Protein AF-A0A926KMR1-F1 (afdb_monomer_lite)

Secondary structure (DSSP, 8-state):
-----------------GGGGTT----S---S-----PBPPSS--HHHHHHHHHHHHHHHHHHHS---S-HHHHHHHHHHHHHHHHHHHHHHS-TTTT--EEESS-SS-BHHHHHHHHTHHHHHHHHHHHHHHHTT--THHHHHHHHHHHHHHHHHHHHHHHTTSEEESS--HHHHHHHHHHHHHHHHHHHHHHHHHHHHHTT-

Structure (mmCIF, N/CA/C/O backbone):
data_AF-A0A926KMR1-F1
#
_entry.id   AF-A0A926KMR1-F1
#
loop_
_atom_site.group_PDB
_atom_site.id
_atom_site.type_symbol
_atom_site.label_atom_id
_atom_site.label_alt_id
_atom_site.label_comp_id
_atom_site.label_asym_id
_atom_site.label_entity_id
_atom_site.label_seq_id
_atom_site.pdbx_PDB_ins_code
_atom_site.Cartn_x
_atom_site.Cartn_y
_atom_site.Cartn_z
_atom_site.occupancy
_atom_site.B_iso_or_equiv
_atom_site.auth_seq_id
_atom_site.auth_comp_id
_atom_site.auth_asym_id
_atom_site.auth_atom_id
_atom_site.pdbx_PDB_model_num
ATOM 1 N N . MET A 1 1 ? 55.111 -22.935 27.888 1.00 34.00 1 MET A N 1
ATOM 2 C CA . MET A 1 1 ? 54.196 -22.095 28.685 1.00 34.00 1 MET A CA 1
ATOM 3 C C . MET A 1 1 ? 53.313 -21.344 27.699 1.00 34.00 1 MET A C 1
ATOM 5 O O . MET A 1 1 ? 53.856 -20.774 26.770 1.00 34.00 1 MET A O 1
ATOM 9 N N . ALA A 1 2 ? 52.000 -21.530 27.855 1.00 30.05 2 ALA A N 1
ATOM 10 C CA . ALA A 1 2 ? 50.832 -20.917 27.209 1.00 30.05 2 ALA A CA 1
ATOM 11 C C . ALA A 1 2 ? 50.964 -20.110 25.890 1.00 30.05 2 ALA A C 1
ATOM 13 O O . ALA A 1 2 ? 51.567 -19.046 25.846 1.00 30.05 2 ALA A O 1
ATOM 14 N N . TYR A 1 3 ? 50.278 -20.650 24.872 1.00 27.98 3 TYR A N 1
ATOM 15 C CA . TYR A 1 3 ? 49.464 -20.043 23.804 1.00 27.98 3 TYR A CA 1
ATOM 16 C C . TYR A 1 3 ? 49.257 -18.517 23.809 1.00 27.98 3 TYR A C 1
ATOM 18 O O . TYR A 1 3 ? 48.966 -17.960 24.857 1.00 27.98 3 TYR A O 1
ATOM 26 N N . VAL A 1 4 ? 49.209 -17.900 22.618 1.00 28.69 4 VAL A N 1
ATOM 27 C CA . VAL A 1 4 ? 47.951 -17.542 21.919 1.00 28.69 4 VAL A CA 1
ATOM 28 C C . VAL A 1 4 ? 48.240 -17.364 20.420 1.00 28.69 4 VAL A C 1
ATOM 30 O O . VAL A 1 4 ? 49.099 -16.586 20.017 1.00 28.69 4 VAL A O 1
ATOM 33 N N . VAL A 1 5 ? 47.491 -18.113 19.612 1.00 36.38 5 VAL A N 1
ATOM 34 C CA . VAL A 1 5 ? 47.276 -17.896 18.179 1.00 36.38 5 VAL A CA 1
ATOM 35 C C . VAL A 1 5 ? 46.329 -16.707 18.033 1.00 36.38 5 VAL A C 1
ATOM 37 O O . VAL A 1 5 ? 45.213 -16.761 18.545 1.00 36.38 5 VAL A O 1
ATOM 40 N N . VAL A 1 6 ? 46.741 -15.666 17.313 1.00 33.66 6 VAL A N 1
ATOM 41 C CA . VAL A 1 6 ? 45.814 -14.702 16.709 1.00 33.66 6 VAL A CA 1
ATOM 42 C C . VAL A 1 6 ? 46.106 -14.706 15.215 1.00 33.66 6 VAL A C 1
ATOM 44 O O . VAL A 1 6 ? 47.204 -14.370 14.782 1.00 33.66 6 VAL A O 1
ATOM 47 N N . HIS A 1 7 ? 45.136 -15.194 14.448 1.00 36.88 7 HIS A N 1
ATOM 48 C CA . HIS A 1 7 ? 45.103 -15.135 12.989 1.00 36.88 7 HIS A CA 1
ATOM 49 C C . HIS A 1 7 ? 45.334 -13.695 12.489 1.00 36.88 7 HIS A C 1
ATOM 51 O O . HIS A 1 7 ? 44.787 -12.770 13.092 1.00 36.88 7 HIS A O 1
ATOM 57 N N . PRO A 1 8 ? 46.032 -13.480 11.359 1.00 32.88 8 PRO A N 1
ATOM 58 C CA . PRO A 1 8 ? 46.006 -12.195 10.682 1.00 32.88 8 PRO A CA 1
ATOM 59 C C . PRO A 1 8 ? 44.683 -12.115 9.912 1.00 32.88 8 PRO A C 1
ATOM 61 O O . PRO A 1 8 ? 44.524 -12.696 8.843 1.00 32.88 8 PRO A O 1
ATOM 64 N N . PHE A 1 9 ? 43.687 -11.466 10.504 1.00 37.41 9 PHE A N 1
ATOM 65 C CA . PHE A 1 9 ? 42.457 -11.072 9.821 1.00 37.41 9 PHE A CA 1
ATOM 66 C C . PHE A 1 9 ? 42.309 -9.563 9.993 1.00 37.41 9 PHE A C 1
ATOM 68 O O . PHE A 1 9 ? 41.466 -9.122 10.761 1.00 37.41 9 PHE A O 1
ATOM 75 N N . MET A 1 10 ? 43.221 -8.790 9.391 1.00 34.25 10 MET A N 1
ATOM 76 C CA . MET A 1 10 ? 43.153 -7.328 9.237 1.00 34.25 10 MET A CA 1
ATOM 77 C C . MET A 1 10 ? 44.450 -6.829 8.578 1.00 34.25 10 MET A C 1
ATOM 79 O O . MET A 1 10 ? 45.329 -6.345 9.273 1.00 34.25 10 MET A O 1
ATOM 83 N N . ASP A 1 11 ? 44.580 -6.961 7.255 1.00 31.22 11 ASP A N 1
ATOM 84 C CA . ASP A 1 11 ? 45.633 -6.257 6.490 1.00 31.22 11 ASP A CA 1
ATOM 85 C C . ASP A 1 11 ? 45.137 -5.639 5.164 1.00 31.22 11 ASP A C 1
ATOM 87 O O . ASP A 1 11 ? 45.911 -4.991 4.471 1.00 31.22 11 ASP A O 1
ATOM 91 N N . ASP A 1 12 ? 43.835 -5.704 4.853 1.00 35.25 12 ASP A N 1
ATOM 92 C CA . ASP A 1 12 ? 43.257 -5.048 3.667 1.00 35.25 12 ASP A CA 1
ATOM 93 C C . ASP A 1 12 ? 42.335 -3.885 4.062 1.00 35.25 12 ASP A C 1
ATOM 95 O O . ASP A 1 12 ? 41.139 -3.865 3.775 1.00 35.25 12 ASP A O 1
ATOM 99 N N . PHE A 1 13 ? 42.897 -2.881 4.735 1.00 35.66 13 PHE A N 1
ATOM 100 C CA . PHE A 1 13 ? 42.358 -1.521 4.674 1.00 35.66 13 PHE A CA 1
ATOM 101 C C . PHE A 1 13 ? 43.260 -0.707 3.749 1.00 35.66 13 PHE A C 1
ATOM 103 O O . PHE A 1 13 ? 44.152 0.022 4.181 1.00 35.66 13 PHE A O 1
ATOM 110 N N . HIS A 1 14 ? 43.013 -0.823 2.444 1.00 32.81 14 HIS A N 1
ATOM 111 C CA . HIS A 1 14 ? 43.418 0.228 1.525 1.00 32.8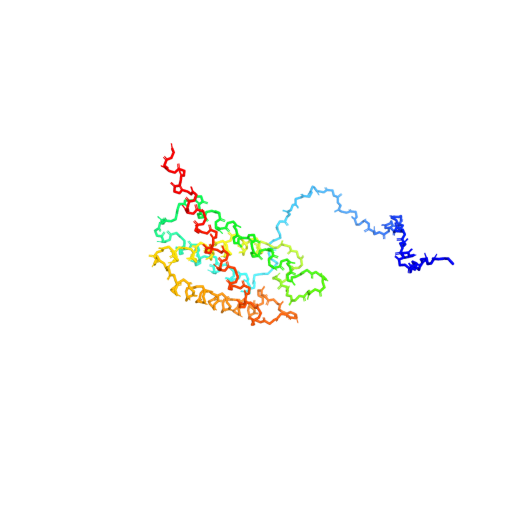1 14 HIS A CA 1
ATOM 112 C C . HIS A 1 14 ? 42.663 1.496 1.932 1.00 32.81 14 HIS A C 1
ATOM 114 O O . HIS A 1 14 ? 41.447 1.597 1.768 1.00 32.81 14 HIS A O 1
ATOM 120 N N . PHE A 1 15 ? 43.389 2.453 2.508 1.00 33.12 15 PHE A N 1
ATOM 121 C CA . PHE A 1 15 ? 42.924 3.826 2.627 1.00 33.12 15 PHE A CA 1
ATOM 122 C C . PHE A 1 15 ? 42.479 4.281 1.236 1.00 33.12 15 PHE A C 1
ATOM 124 O O . PHE A 1 15 ? 43.283 4.330 0.306 1.00 33.12 15 PHE A O 1
ATOM 131 N N . ILE A 1 16 ? 41.184 4.555 1.084 1.00 39.50 16 ILE A N 1
ATOM 132 C CA . ILE A 1 16 ? 40.635 5.147 -0.131 1.00 39.50 16 ILE A CA 1
ATOM 133 C C . ILE A 1 16 ? 41.272 6.531 -0.255 1.00 39.50 16 ILE A C 1
ATOM 135 O O . ILE A 1 16 ? 40.999 7.421 0.552 1.00 39.50 16 ILE A O 1
ATOM 139 N N . ASP A 1 17 ? 42.156 6.693 -1.238 1.00 33.94 17 ASP A N 1
ATOM 140 C CA . ASP A 1 17 ? 42.718 7.986 -1.604 1.00 33.94 17 ASP A CA 1
ATOM 141 C C . ASP A 1 17 ? 41.614 8.834 -2.252 1.00 33.94 17 ASP A C 1
ATOM 143 O O . ASP A 1 17 ? 41.263 8.679 -3.428 1.00 33.94 17 ASP A O 1
ATOM 147 N N . PHE A 1 18 ? 41.028 9.715 -1.441 1.00 37.66 18 PHE A N 1
ATOM 148 C CA . PHE A 1 18 ? 39.957 10.630 -1.831 1.00 37.66 18 PHE A CA 1
ATOM 149 C C . PHE A 1 18 ? 40.386 11.665 -2.890 1.00 37.66 18 PHE A C 1
ATOM 151 O O . PHE A 1 18 ? 39.520 12.355 -3.423 1.00 37.66 18 PHE A O 1
ATOM 158 N N . ASN A 1 19 ? 41.673 11.754 -3.252 1.00 35.41 19 ASN A N 1
ATOM 159 C CA . ASN A 1 19 ? 42.158 12.693 -4.271 1.00 35.41 19 ASN A CA 1
ATOM 160 C C . ASN A 1 19 ? 42.058 12.173 -5.717 1.00 35.41 19 ASN A C 1
ATOM 162 O O . ASN A 1 19 ? 42.392 12.897 -6.650 1.00 35.41 19 ASN A O 1
ATOM 166 N N . SER A 1 20 ? 41.574 10.948 -5.943 1.00 34.19 20 SER A N 1
ATOM 167 C CA . SER A 1 20 ? 41.459 10.371 -7.296 1.00 34.19 20 SER A CA 1
ATOM 168 C C . SER A 1 20 ? 40.146 10.695 -8.035 1.00 34.19 20 SER A C 1
ATOM 170 O O . SER A 1 20 ? 39.984 10.307 -9.190 1.00 34.19 20 SER A O 1
ATOM 172 N N . TYR A 1 21 ? 39.227 11.457 -7.424 1.00 36.91 21 TYR A N 1
ATOM 173 C CA . TYR A 1 21 ? 37.952 11.871 -8.041 1.00 36.91 21 TYR A CA 1
ATOM 174 C C .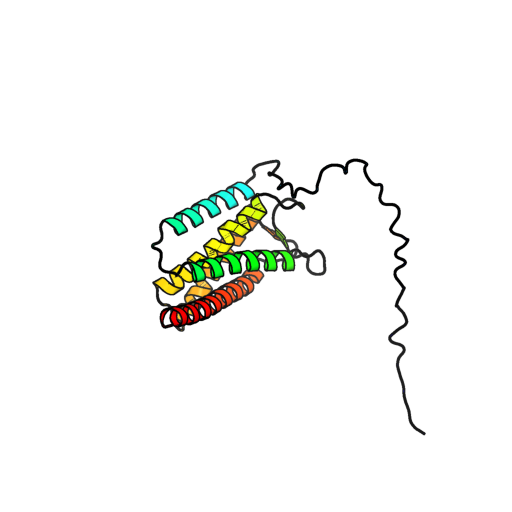 TYR A 1 21 ? 38.008 13.213 -8.798 1.00 36.91 21 TYR A C 1
ATOM 176 O O . TYR A 1 21 ? 36.982 13.698 -9.280 1.00 36.91 21 TYR A O 1
ATOM 184 N N . GLU A 1 22 ? 39.183 13.825 -8.959 1.00 40.28 22 GLU A N 1
ATOM 185 C CA . GLU A 1 22 ? 39.343 15.015 -9.802 1.00 40.28 22 GLU A CA 1
ATOM 186 C C . GLU A 1 22 ? 39.616 14.633 -11.263 1.00 40.28 22 GLU A C 1
ATOM 188 O O . GLU A 1 22 ? 40.747 14.659 -11.735 1.00 40.28 22 GLU A O 1
ATOM 193 N N . SER A 1 23 ? 38.567 14.252 -11.997 1.00 36.41 23 SER A N 1
ATOM 194 C CA . SER A 1 23 ? 38.456 14.474 -13.457 1.00 36.41 23 SER A CA 1
ATOM 195 C C . SER A 1 23 ? 37.138 13.938 -14.030 1.00 36.41 23 SER A C 1
ATOM 197 O O . SER A 1 23 ? 37.106 13.257 -15.051 1.00 36.41 23 SER A O 1
ATOM 199 N N . PHE A 1 24 ? 36.005 14.289 -13.416 1.00 36.84 24 PHE A N 1
ATOM 200 C CA . PHE A 1 24 ? 34.736 14.261 -14.148 1.00 36.84 24 PHE A CA 1
ATOM 201 C C . PHE A 1 24 ? 34.595 15.602 -14.884 1.00 36.84 24 PHE A C 1
ATOM 203 O O . PHE A 1 24 ? 34.655 16.646 -14.226 1.00 36.84 24 PHE A O 1
ATOM 210 N N . PRO A 1 25 ? 34.451 15.643 -16.222 1.00 32.97 25 PRO A N 1
ATOM 211 C CA . PRO A 1 25 ? 34.298 16.907 -16.922 1.00 32.97 25 PRO A CA 1
ATOM 212 C C . PRO A 1 25 ? 32.982 17.553 -16.481 1.00 32.97 25 PRO A C 1
ATOM 214 O O . PRO A 1 25 ? 31.889 17.080 -16.790 1.00 32.97 25 PRO A O 1
ATOM 217 N N . LEU A 1 26 ? 33.104 18.639 -15.718 1.00 37.62 26 LEU A N 1
ATOM 218 C CA . LEU A 1 26 ? 32.012 19.545 -15.394 1.00 37.62 26 LEU A CA 1
ATOM 219 C C . LEU A 1 26 ? 31.518 20.176 -16.700 1.00 37.62 26 LEU A C 1
ATOM 221 O O . LEU A 1 26 ? 32.099 21.148 -17.190 1.00 37.62 26 LEU A O 1
ATOM 225 N N . ASP A 1 27 ? 30.439 19.625 -17.255 1.00 40.06 27 ASP A N 1
ATOM 226 C CA . ASP A 1 27 ? 29.621 20.330 -18.236 1.00 40.06 27 ASP A CA 1
ATOM 227 C C . ASP A 1 27 ? 29.190 21.668 -17.615 1.00 40.06 27 ASP A C 1
ATOM 229 O O . ASP A 1 27 ? 28.517 21.728 -16.578 1.00 40.06 27 ASP A O 1
ATOM 233 N N . LYS A 1 28 ? 29.652 22.762 -18.228 1.00 39.88 28 LYS A N 1
ATOM 234 C CA . LYS A 1 28 ? 29.437 24.154 -17.816 1.00 39.88 28 LYS A CA 1
ATOM 235 C C . LYS A 1 28 ? 27.997 24.601 -18.099 1.00 39.88 28 LYS A C 1
ATOM 237 O O . LYS A 1 28 ? 27.764 25.621 -18.745 1.00 39.88 28 LYS A O 1
ATOM 242 N N . LYS A 1 29 ? 27.018 23.876 -17.562 1.00 43.16 29 LYS A N 1
ATOM 243 C CA . LYS A 1 29 ? 25.610 24.285 -17.471 1.00 43.16 29 LYS A CA 1
ATOM 244 C C . LYS A 1 29 ? 25.042 23.980 -16.084 1.00 43.16 29 LYS A C 1
ATOM 246 O O . LYS A 1 29 ? 24.040 23.293 -15.933 1.00 43.16 29 LYS A O 1
ATOM 251 N N . LYS A 1 30 ? 25.668 24.526 -15.040 1.00 45.62 30 LYS A N 1
ATOM 252 C CA . LYS A 1 30 ? 25.077 24.588 -13.694 1.00 45.62 30 LYS A CA 1
ATOM 253 C C . LYS A 1 30 ? 25.132 26.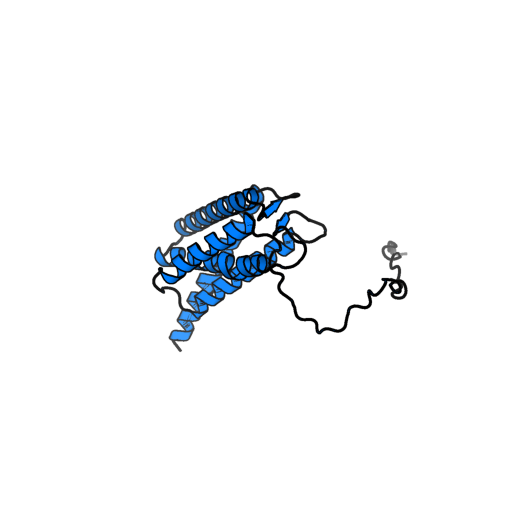014 -13.168 1.00 45.62 30 LYS A C 1
ATOM 255 O O . LYS A 1 30 ? 26.126 26.465 -12.617 1.00 45.62 30 LYS A O 1
ATOM 260 N N . GLY A 1 31 ? 24.024 26.709 -13.393 1.00 39.50 31 GLY A N 1
ATOM 261 C CA . GLY A 1 31 ? 23.740 28.057 -12.917 1.00 39.50 31 GLY A CA 1
ATOM 262 C C . GLY A 1 31 ? 22.235 28.307 -12.887 1.00 39.50 31 GLY A C 1
ATOM 263 O O . GLY A 1 31 ? 21.776 29.364 -13.293 1.00 39.50 31 GLY A O 1
ATOM 264 N N . ALA A 1 32 ? 21.455 27.311 -12.474 1.00 38.25 32 ALA A N 1
ATOM 265 C CA . ALA A 1 32 ? 20.062 27.482 -12.096 1.00 38.25 32 ALA A CA 1
ATOM 266 C C . ALA A 1 32 ? 19.836 26.594 -10.874 1.00 38.25 32 ALA A C 1
ATOM 268 O O . ALA A 1 32 ? 20.300 25.455 -10.841 1.00 38.25 32 ALA A O 1
ATOM 269 N N . ALA A 1 33 ? 19.221 27.169 -9.846 1.00 39.88 33 ALA A N 1
ATOM 270 C CA . ALA A 1 33 ? 18.933 26.528 -8.576 1.00 39.88 33 ALA A CA 1
ATOM 271 C C . ALA A 1 33 ? 18.389 25.105 -8.768 1.00 39.88 33 ALA A C 1
ATOM 273 O O . ALA A 1 33 ? 17.613 24.857 -9.689 1.0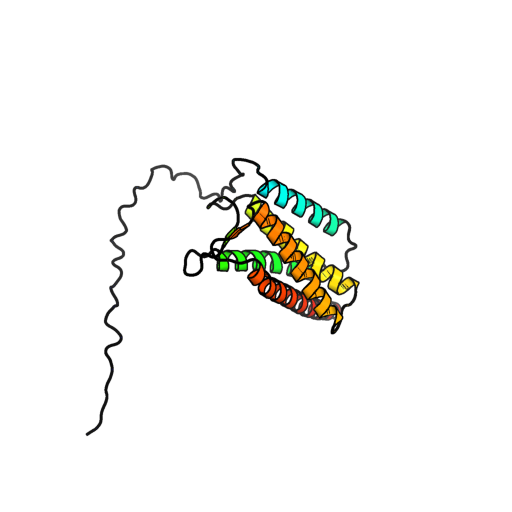0 39.88 33 ALA A O 1
ATOM 274 N N . ALA A 1 34 ? 18.797 24.191 -7.887 1.00 43.38 34 ALA A N 1
ATOM 275 C CA . ALA A 1 34 ? 18.280 22.833 -7.796 1.00 43.38 34 ALA A CA 1
ATOM 276 C C . ALA A 1 34 ? 16.783 22.853 -7.439 1.00 43.38 34 ALA A C 1
ATOM 278 O O . ALA A 1 34 ? 16.384 22.630 -6.301 1.00 43.38 34 ALA A O 1
ATOM 279 N N . ALA A 1 35 ? 15.946 23.166 -8.421 1.00 41.06 35 ALA A N 1
ATOM 280 C CA . ALA A 1 35 ? 14.559 22.770 -8.427 1.00 41.06 35 ALA A CA 1
ATOM 281 C C . ALA A 1 35 ? 14.551 21.266 -8.716 1.00 41.06 35 ALA A C 1
ATOM 283 O O . ALA A 1 35 ? 15.114 20.825 -9.718 1.00 41.06 35 ALA A O 1
ATOM 284 N N . MET A 1 36 ? 13.933 20.475 -7.839 1.00 45.97 36 MET A N 1
ATOM 285 C CA . MET A 1 36 ? 13.413 19.164 -8.225 1.00 45.97 36 MET A CA 1
ATOM 286 C C . MET A 1 36 ? 12.379 19.429 -9.324 1.00 45.97 36 MET A C 1
ATOM 288 O O . MET A 1 36 ? 11.220 19.728 -9.046 1.00 45.97 36 MET A O 1
ATOM 292 N N . ILE A 1 37 ? 12.828 19.450 -10.575 1.00 54.78 37 ILE A N 1
ATOM 293 C CA . ILE A 1 37 ? 11.945 19.532 -11.728 1.00 54.78 37 ILE A CA 1
ATOM 294 C C . ILE A 1 37 ? 11.372 18.130 -11.862 1.00 54.78 37 ILE A C 1
ATOM 296 O O . ILE A 1 37 ? 12.082 17.203 -12.237 1.00 54.78 37 ILE A O 1
ATOM 300 N N . LEU A 1 38 ? 10.112 17.970 -11.465 1.00 57.78 38 LEU A N 1
ATOM 301 C CA . LEU A 1 38 ? 9.345 16.776 -11.782 1.00 57.78 38 LEU A CA 1
ATOM 302 C C . LEU A 1 38 ? 9.271 16.692 -13.307 1.00 57.78 38 LEU A C 1
ATOM 304 O O . LEU A 1 38 ? 8.750 17.613 -13.945 1.00 57.78 38 LEU A O 1
ATOM 308 N N . PHE A 1 39 ? 9.851 15.647 -13.886 1.00 63.31 39 PHE A N 1
ATOM 309 C CA . PHE A 1 39 ? 9.782 15.451 -15.325 1.00 63.31 39 PHE A CA 1
ATOM 310 C C . PHE A 1 39 ? 8.367 14.991 -15.673 1.00 63.31 39 PHE A C 1
ATOM 312 O O . PHE A 1 39 ? 7.784 14.170 -14.971 1.00 63.31 39 PHE A O 1
ATOM 319 N N . LEU A 1 40 ? 7.785 15.609 -16.700 1.00 64.44 40 LEU A N 1
ATOM 320 C CA . LEU A 1 40 ? 6.609 15.058 -17.363 1.00 64.44 40 LEU A CA 1
ATOM 321 C C . LEU A 1 40 ? 7.092 13.943 -18.293 1.00 64.44 40 LEU A C 1
ATOM 323 O O . LEU A 1 40 ? 8.165 14.114 -18.891 1.00 64.44 40 LEU A O 1
ATOM 327 N N . PRO A 1 41 ? 6.306 12.874 -18.479 1.00 61.34 41 PRO A N 1
ATOM 328 C CA . PRO A 1 41 ? 6.697 11.825 -19.397 1.00 61.34 41 PRO A CA 1
ATOM 329 C C . PRO A 1 41 ? 6.771 12.404 -20.810 1.00 61.34 41 PRO A C 1
ATOM 331 O O . PRO A 1 41 ? 5.956 13.238 -21.224 1.00 61.34 41 PRO A O 1
ATOM 334 N N . ILE A 1 42 ? 7.786 11.976 -21.555 1.00 63.09 42 ILE A N 1
ATOM 335 C CA . ILE A 1 42 ? 8.039 12.449 -22.922 1.00 63.09 42 ILE A CA 1
ATOM 336 C C . ILE A 1 42 ? 6.958 11.907 -23.874 1.00 63.09 42 ILE A C 1
ATOM 338 O O . ILE A 1 42 ? 6.573 12.581 -24.834 1.00 63.09 42 ILE A O 1
ATOM 342 N N . HIS A 1 43 ? 6.422 10.721 -23.573 1.00 70.75 43 HIS A N 1
ATOM 343 C CA . HIS A 1 43 ? 5.320 10.081 -24.280 1.00 70.75 43 HIS A CA 1
ATOM 344 C C . HIS A 1 43 ? 4.325 9.503 -23.277 1.00 70.75 43 HIS A C 1
ATOM 346 O O . HIS A 1 43 ? 4.732 8.993 -22.249 1.00 70.75 43 HIS A O 1
ATOM 352 N N . PHE A 1 44 ? 3.030 9.599 -23.580 1.00 77.06 44 PHE A N 1
ATOM 353 C CA . PHE A 1 44 ? 1.991 8.926 -22.806 1.00 77.06 44 PHE A CA 1
ATOM 354 C C . PHE A 1 44 ? 1.760 7.543 -23.406 1.00 77.06 44 PHE A C 1
ATOM 356 O O . PHE A 1 44 ? 1.280 7.426 -24.539 1.00 77.06 44 PHE A O 1
ATOM 363 N N . ASP A 1 45 ? 2.120 6.518 -22.659 1.00 82.69 45 ASP A N 1
ATOM 364 C CA . ASP A 1 45 ? 2.051 5.118 -23.012 1.00 82.69 45 ASP A CA 1
ATOM 365 C C . ASP A 1 45 ? 1.025 4.353 -22.143 1.00 82.69 45 ASP A C 1
ATOM 367 O O . ASP A 1 45 ? 0.136 4.917 -21.488 1.00 82.69 45 ASP A O 1
ATOM 371 N N . ALA A 1 46 ? 1.036 3.025 -22.268 1.00 82.19 46 ALA A N 1
ATOM 372 C CA . ALA A 1 46 ? 0.074 2.158 -21.600 1.00 82.19 46 ALA A CA 1
ATOM 373 C C . ALA A 1 46 ? 0.235 2.159 -20.067 1.00 82.19 46 ALA A C 1
ATOM 375 O O . ALA A 1 46 ? -0.762 1.981 -19.355 1.00 82.19 46 ALA A O 1
ATOM 376 N N . ASN A 1 47 ? 1.454 2.375 -19.571 1.00 85.25 47 ASN A N 1
ATOM 377 C CA . ASN A 1 47 ? 1.795 2.435 -18.160 1.00 85.25 47 ASN A CA 1
ATOM 378 C C . ASN A 1 47 ? 1.124 3.671 -17.515 1.00 85.25 47 ASN A C 1
ATOM 380 O O . ASN A 1 47 ? 0.426 3.534 -16.498 1.00 85.25 47 ASN A O 1
ATOM 384 N N . GLU A 1 48 ? 1.187 4.845 -18.163 1.00 86.69 48 GLU A N 1
ATOM 385 C CA . GLU A 1 48 ? 0.690 6.091 -17.576 1.00 86.69 48 GLU A CA 1
ATOM 386 C C . GLU A 1 48 ? -0.834 6.107 -17.614 1.00 86.69 48 GLU A C 1
ATOM 388 O O . GLU A 1 48 ? -1.502 6.523 -16.656 1.00 86.69 48 GLU A O 1
ATOM 393 N N . GLY A 1 49 ? -1.406 5.581 -18.703 1.00 86.75 49 GLY A N 1
ATOM 394 C CA . GLY A 1 49 ? -2.838 5.340 -18.834 1.00 86.75 49 GLY A CA 1
ATOM 395 C C . GLY A 1 49 ? -3.378 4.438 -17.730 1.00 86.75 49 GLY A C 1
ATOM 396 O O . GLY A 1 49 ? -4.389 4.770 -17.102 1.00 86.75 49 GLY A O 1
ATOM 397 N N . PHE A 1 50 ? -2.689 3.335 -17.438 1.00 90.00 50 PHE A N 1
ATOM 398 C CA . PHE A 1 50 ? -3.089 2.414 -16.380 1.00 90.00 50 PHE A CA 1
ATOM 399 C C . PHE A 1 50 ? -3.065 3.070 -14.997 1.00 90.00 50 PHE A C 1
ATOM 401 O O . PHE A 1 50 ? -4.077 3.036 -14.291 1.00 90.00 50 PHE A O 1
ATOM 408 N N . ILE A 1 51 ? -1.958 3.727 -14.629 1.00 89.94 51 ILE A N 1
ATOM 409 C CA . ILE A 1 51 ? -1.829 4.421 -13.337 1.00 89.94 51 ILE A CA 1
ATOM 410 C C . ILE A 1 51 ? -2.906 5.499 -13.200 1.00 89.94 51 ILE A C 1
ATOM 412 O O . ILE A 1 51 ? -3.527 5.617 -12.139 1.00 89.94 51 ILE A O 1
ATOM 416 N N . THR A 1 52 ? -3.183 6.249 -14.270 1.00 91.81 52 THR A N 1
ATOM 417 C CA . THR A 1 52 ? -4.234 7.275 -14.290 1.00 91.81 52 THR A CA 1
ATOM 418 C C . THR A 1 52 ? -5.607 6.670 -14.013 1.00 91.81 52 THR A C 1
ATOM 420 O O . THR A 1 52 ? -6.316 7.129 -13.115 1.00 91.81 52 THR A O 1
ATOM 423 N N . ILE A 1 53 ? -5.988 5.623 -14.751 1.00 93.69 53 ILE A N 1
ATOM 424 C CA . ILE A 1 53 ? -7.298 4.974 -14.610 1.00 93.69 53 ILE A CA 1
ATOM 425 C C . ILE A 1 53 ? -7.456 4.391 -13.205 1.00 93.69 53 ILE A C 1
ATOM 427 O O . ILE A 1 53 ? -8.467 4.644 -12.548 1.00 93.69 53 ILE A O 1
ATOM 431 N N . VAL A 1 54 ? -6.451 3.662 -12.711 1.00 94.19 54 VAL A N 1
ATOM 432 C CA . VAL A 1 54 ? -6.468 3.078 -11.362 1.00 94.19 54 VAL A CA 1
ATOM 433 C C . VAL A 1 54 ? -6.589 4.171 -10.300 1.00 94.19 54 VAL A C 1
ATOM 435 O O . VAL A 1 54 ? -7.410 4.052 -9.389 1.00 94.19 54 VAL A O 1
ATOM 438 N N . SER A 1 55 ? -5.845 5.270 -10.443 1.00 94.62 55 SER A N 1
ATOM 439 C CA . SER A 1 55 ? -5.914 6.413 -9.527 1.00 94.62 55 SER A CA 1
ATOM 440 C C . SER A 1 55 ? -7.310 7.035 -9.493 1.00 94.62 55 SER A C 1
ATOM 442 O O . SER A 1 55 ? -7.848 7.272 -8.411 1.00 94.62 55 SER A O 1
ATOM 444 N N . ILE A 1 56 ? -7.928 7.251 -10.659 1.00 96.12 56 ILE A N 1
ATOM 445 C CA . ILE A 1 56 ? -9.290 7.794 -10.763 1.00 96.12 56 ILE A CA 1
ATOM 446 C C . ILE A 1 56 ? -10.294 6.845 -10.106 1.00 96.12 56 ILE A C 1
ATOM 448 O O . ILE A 1 56 ? -11.103 7.286 -9.292 1.00 96.12 56 ILE A O 1
ATOM 452 N N . VAL A 1 57 ? -10.238 5.546 -10.410 1.00 96.12 57 VAL A N 1
ATOM 453 C CA . VAL A 1 57 ? -11.160 4.550 -9.842 1.00 96.12 57 VAL A CA 1
ATOM 454 C C . VAL A 1 57 ? -11.047 4.505 -8.319 1.00 96.12 57 VAL A C 1
ATOM 456 O O . VAL A 1 57 ? -12.063 4.572 -7.625 1.00 96.12 57 VAL A O 1
ATOM 459 N N . LEU A 1 58 ? -9.828 4.442 -7.781 1.00 96.00 58 LEU A N 1
ATOM 460 C CA . LEU A 1 58 ? -9.601 4.411 -6.337 1.00 96.00 58 LEU A CA 1
ATOM 461 C C . LEU A 1 58 ? -10.058 5.704 -5.655 1.00 96.00 58 LEU A C 1
ATOM 463 O O . LEU A 1 58 ? -10.641 5.650 -4.571 1.00 96.00 58 LEU A O 1
ATOM 467 N N . LEU A 1 59 ? -9.850 6.858 -6.292 1.00 95.56 59 LEU A N 1
ATOM 468 C CA . LEU A 1 59 ? -10.298 8.145 -5.768 1.00 95.56 59 LEU A CA 1
ATOM 469 C C . LEU A 1 59 ? -11.828 8.255 -5.765 1.00 95.56 59 LEU A C 1
ATOM 471 O O . LEU A 1 59 ? -12.412 8.689 -4.772 1.00 95.56 59 LEU A O 1
ATOM 475 N N . LEU A 1 60 ? -12.491 7.818 -6.839 1.00 95.94 60 LEU A N 1
ATOM 476 C CA . LEU A 1 60 ? -13.952 7.775 -6.912 1.00 95.94 60 LEU A CA 1
ATOM 477 C C . LEU A 1 60 ? -14.532 6.852 -5.838 1.00 95.94 60 LEU A C 1
ATOM 479 O O . LEU A 1 60 ? -15.479 7.239 -5.154 1.00 95.94 60 LEU A O 1
ATOM 483 N N . LEU A 1 61 ? -13.936 5.673 -5.631 1.00 94.81 61 LEU A N 1
ATOM 484 C CA . LEU A 1 61 ? -14.322 4.773 -4.543 1.00 94.81 61 LEU A CA 1
ATOM 485 C C . LEU A 1 61 ? -14.136 5.437 -3.175 1.00 94.81 61 LEU A C 1
ATOM 487 O O . LEU A 1 61 ? -15.038 5.383 -2.343 1.00 94.81 61 LEU A O 1
ATOM 491 N N . PHE A 1 62 ? -13.006 6.105 -2.946 1.00 94.19 62 PHE A N 1
ATOM 492 C CA . PHE A 1 62 ? -12.738 6.812 -1.695 1.00 94.19 62 PHE A CA 1
ATOM 493 C C . PHE A 1 62 ? -13.767 7.912 -1.397 1.00 94.19 62 PHE A C 1
ATOM 495 O O . PHE A 1 62 ? -14.229 8.025 -0.264 1.00 94.19 62 PHE A O 1
ATOM 502 N N . ILE A 1 63 ? -14.153 8.697 -2.407 1.00 93.88 63 ILE A N 1
ATOM 503 C CA . ILE A 1 63 ? -15.137 9.780 -2.263 1.00 93.88 63 ILE A CA 1
ATOM 504 C C . ILE A 1 63 ? -16.559 9.224 -2.090 1.00 93.88 63 ILE A C 1
ATOM 506 O O . ILE A 1 63 ? -17.341 9.774 -1.315 1.00 93.88 63 ILE A O 1
ATOM 510 N N . ALA A 1 64 ? -16.900 8.140 -2.791 1.00 94.25 64 ALA A N 1
ATOM 511 C CA . ALA A 1 64 ? -18.232 7.540 -2.753 1.00 94.25 64 ALA A CA 1
ATOM 512 C C . ALA A 1 64 ? -18.514 6.761 -1.457 1.00 94.25 64 ALA A C 1
ATOM 514 O O . ALA A 1 64 ? -19.672 6.624 -1.051 1.00 94.25 64 ALA A O 1
ATOM 515 N N . LEU A 1 65 ? -17.483 6.221 -0.802 1.00 91.38 65 LEU A N 1
ATOM 516 C CA . LEU A 1 65 ? -17.654 5.443 0.420 1.00 91.38 65 LEU A CA 1
ATOM 517 C C . LEU A 1 65 ? -17.966 6.348 1.627 1.00 91.38 65 LEU A C 1
ATOM 519 O O . LEU A 1 65 ? -17.283 7.345 1.864 1.00 91.38 65 LEU A O 1
ATOM 523 N N . PRO A 1 66 ? -18.963 5.997 2.463 1.00 88.56 66 PRO A N 1
ATOM 524 C CA . PRO A 1 66 ? -19.285 6.790 3.644 1.00 88.56 66 PRO A CA 1
ATOM 525 C C . PRO A 1 66 ? -18.109 6.791 4.622 1.00 88.56 66 PRO A C 1
ATOM 527 O O . PRO A 1 66 ? -17.539 5.739 4.901 1.00 88.56 66 PRO A O 1
ATOM 530 N N . LYS A 1 67 ? -17.771 7.952 5.191 1.00 89.50 67 LYS A N 1
ATOM 531 C CA . LYS A 1 67 ? -16.641 8.104 6.121 1.00 89.50 67 LYS A CA 1
ATOM 532 C C . LYS A 1 67 ? -16.891 7.330 7.424 1.00 89.50 67 LYS A C 1
ATOM 534 O O . LYS A 1 67 ? -17.641 7.786 8.281 1.00 89.50 67 LYS A O 1
ATOM 539 N N . ARG A 1 68 ? -16.261 6.159 7.576 1.00 91.56 68 ARG A N 1
ATOM 540 C CA . ARG A 1 68 ? -16.348 5.316 8.793 1.00 91.56 68 ARG A CA 1
ATOM 541 C C . ARG A 1 68 ? -15.133 5.450 9.703 1.00 91.56 68 ARG A C 1
ATOM 543 O O . ARG A 1 68 ? -15.261 5.415 10.923 1.00 91.56 68 ARG A O 1
ATOM 550 N N . ILE A 1 69 ? -13.961 5.607 9.099 1.00 93.12 69 ILE A N 1
ATOM 551 C CA . ILE A 1 69 ? -12.683 5.653 9.804 1.00 93.12 69 ILE A CA 1
ATOM 552 C C . ILE A 1 69 ? -12.391 7.106 10.215 1.00 93.12 69 ILE A C 1
ATOM 554 O O . ILE A 1 69 ? -12.519 8.003 9.377 1.00 93.12 69 ILE A O 1
ATOM 558 N N . PRO A 1 70 ? -11.992 7.369 11.476 1.00 93.75 70 PRO A N 1
ATOM 559 C CA . PRO A 1 70 ? -11.559 8.695 11.909 1.00 93.75 70 PRO A CA 1
ATOM 560 C C . PRO A 1 70 ? -10.420 9.229 11.035 1.00 93.75 70 PRO A C 1
ATOM 562 O O . PRO A 1 70 ? -9.472 8.501 10.748 1.00 93.75 70 PRO A O 1
ATOM 565 N N . MET A 1 71 ? -10.480 10.513 10.670 1.00 92.19 71 MET A N 1
ATOM 566 C CA . MET A 1 71 ? -9.514 11.131 9.750 1.00 92.19 71 MET A CA 1
ATOM 567 C C . MET A 1 71 ? -8.037 10.901 10.138 1.00 92.19 71 MET A C 1
ATOM 569 O O . MET A 1 71 ? -7.272 10.526 9.253 1.00 92.19 71 MET A O 1
ATOM 573 N N . PRO A 1 72 ? -7.613 11.021 11.417 1.00 93.88 72 PRO A N 1
ATOM 574 C CA . PRO A 1 72 ? -6.215 10.772 11.782 1.00 93.88 72 PRO A CA 1
ATOM 575 C C . PRO A 1 72 ? -5.769 9.328 11.517 1.00 93.88 72 PRO A C 1
ATOM 577 O O . PRO A 1 72 ? -4.656 9.097 11.059 1.00 93.88 72 PRO A O 1
ATOM 580 N N . VAL A 1 73 ? -6.653 8.353 11.761 1.00 95.31 73 VAL A N 1
ATOM 581 C CA . VAL A 1 73 ? -6.375 6.930 11.512 1.00 95.31 73 VAL A CA 1
ATOM 582 C C . VAL A 1 73 ? -6.314 6.661 10.010 1.00 95.31 73 VAL A C 1
ATOM 584 O O . VAL A 1 73 ? -5.405 5.977 9.552 1.00 95.31 73 VAL A O 1
ATOM 587 N N . ALA A 1 74 ? -7.241 7.232 9.237 1.00 95.38 74 ALA A N 1
ATOM 588 C CA . ALA A 1 74 ? -7.242 7.114 7.782 1.00 95.38 74 ALA A CA 1
ATOM 589 C C . ALA A 1 74 ? -5.944 7.664 7.171 1.00 95.38 74 ALA A C 1
ATOM 591 O O . ALA A 1 74 ? -5.295 6.967 6.397 1.00 95.38 74 ALA A O 1
ATOM 592 N N . LEU A 1 75 ? -5.530 8.870 7.576 1.00 95.44 75 LEU A N 1
ATOM 593 C CA . LEU A 1 75 ? -4.283 9.488 7.122 1.00 95.44 75 LEU A CA 1
ATOM 594 C C . LEU A 1 75 ? -3.052 8.662 7.503 1.00 95.44 75 LEU A C 1
ATOM 596 O O . LEU A 1 75 ? -2.170 8.480 6.670 1.00 95.44 75 LEU A O 1
ATOM 600 N N . LEU A 1 76 ? -3.005 8.127 8.726 1.00 97.00 76 LEU A N 1
ATOM 601 C CA . LEU A 1 76 ? -1.905 7.270 9.167 1.00 97.00 76 LEU A CA 1
ATOM 602 C C . LEU A 1 76 ? -1.771 6.025 8.283 1.00 97.00 76 LEU A C 1
ATOM 604 O O . LEU A 1 76 ? -0.671 5.712 7.841 1.00 97.00 76 LEU A O 1
ATOM 608 N N . ILE A 1 77 ? -2.884 5.344 7.991 1.00 97.19 77 ILE A N 1
ATOM 609 C CA . ILE A 1 77 ? -2.893 4.178 7.097 1.00 97.19 77 ILE A CA 1
ATOM 610 C C . ILE A 1 77 ? -2.450 4.571 5.684 1.00 97.19 77 ILE A C 1
ATOM 612 O O . ILE A 1 77 ? -1.619 3.890 5.088 1.00 97.19 77 ILE A O 1
ATOM 616 N N . MET A 1 78 ? -2.964 5.679 5.152 1.00 96.69 78 MET A N 1
ATOM 617 C CA . MET A 1 78 ? -2.615 6.167 3.816 1.00 96.69 78 MET A CA 1
ATOM 618 C C . MET A 1 78 ? -1.116 6.473 3.688 1.00 96.69 78 MET A C 1
ATOM 620 O O . MET A 1 78 ? -0.465 5.988 2.764 1.00 96.69 78 MET A O 1
ATOM 624 N N . ILE A 1 79 ? -0.549 7.215 4.643 1.00 97.06 79 ILE A N 1
ATOM 625 C CA . ILE A 1 79 ? 0.884 7.546 4.674 1.00 97.06 79 ILE A CA 1
ATOM 626 C C . ILE A 1 79 ? 1.725 6.279 4.849 1.00 97.06 79 ILE A C 1
ATOM 628 O O . ILE A 1 79 ? 2.725 6.108 4.155 1.00 97.06 79 ILE A O 1
ATOM 632 N N . PHE A 1 80 ? 1.305 5.373 5.736 1.00 97.38 80 PHE A N 1
ATOM 633 C CA . PHE A 1 80 ? 1.998 4.109 5.960 1.00 97.38 80 PHE A CA 1
ATOM 634 C C . PHE A 1 80 ? 2.106 3.281 4.677 1.00 97.38 80 PHE A C 1
ATOM 636 O O . PHE A 1 80 ? 3.188 2.795 4.373 1.00 97.38 80 PHE A O 1
ATOM 643 N N . ASN A 1 81 ? 1.032 3.166 3.888 1.00 96.88 81 ASN A N 1
ATOM 644 C CA . ASN A 1 81 ? 1.078 2.409 2.631 1.00 96.88 81 ASN A CA 1
ATOM 645 C C . ASN A 1 81 ? 1.852 3.135 1.527 1.00 96.88 81 ASN A C 1
ATOM 647 O O . ASN A 1 81 ? 2.542 2.472 0.760 1.00 96.88 81 ASN A O 1
ATOM 651 N N . SER A 1 82 ? 1.807 4.474 1.478 1.00 94.88 82 SER A N 1
ATOM 652 C CA . SER A 1 82 ? 2.696 5.256 0.602 1.00 94.88 82 SER A CA 1
ATOM 653 C C . SER A 1 82 ? 4.163 4.912 0.866 1.00 94.88 82 SER A C 1
ATOM 655 O O . SER A 1 82 ? 4.924 4.616 -0.053 1.00 94.88 82 SER A O 1
ATOM 657 N N . TYR A 1 83 ? 4.545 4.916 2.147 1.00 94.62 83 TYR A N 1
ATOM 658 C CA . TYR A 1 83 ? 5.901 4.605 2.574 1.00 94.62 83 TYR A CA 1
ATOM 659 C C . TYR A 1 83 ? 6.258 3.142 2.321 1.00 94.62 83 TYR A C 1
ATOM 661 O O . TYR A 1 83 ? 7.332 2.870 1.801 1.00 94.62 83 TYR A O 1
ATOM 669 N N . LEU A 1 84 ? 5.368 2.206 2.658 1.00 93.62 84 LEU A N 1
ATOM 670 C CA . LEU A 1 84 ? 5.625 0.777 2.517 1.00 93.62 84 LEU A CA 1
ATOM 671 C C . LEU A 1 84 ? 5.816 0.372 1.050 1.00 93.62 84 LEU A C 1
ATOM 673 O O . LEU A 1 84 ? 6.730 -0.397 0.768 1.00 93.62 84 LEU A O 1
ATOM 677 N N . GLY A 1 85 ? 5.012 0.923 0.131 1.00 90.00 85 GLY A N 1
ATOM 678 C CA . GLY A 1 85 ? 5.183 0.715 -1.310 1.00 90.00 85 GLY A CA 1
ATOM 679 C C . GLY A 1 85 ? 6.556 1.187 -1.775 1.00 90.00 85 GLY A C 1
ATOM 680 O O . GLY A 1 85 ? 7.357 0.387 -2.242 1.00 90.00 85 GLY A O 1
ATOM 681 N N . ARG A 1 86 ? 6.892 2.455 -1.497 1.00 89.06 86 ARG A N 1
ATOM 682 C CA . ARG A 1 86 ? 8.213 3.017 -1.832 1.00 89.06 86 ARG A CA 1
ATOM 683 C C . ARG A 1 86 ? 9.363 2.233 -1.215 1.00 89.06 86 ARG A C 1
ATOM 685 O O . ARG A 1 86 ? 10.360 2.000 -1.88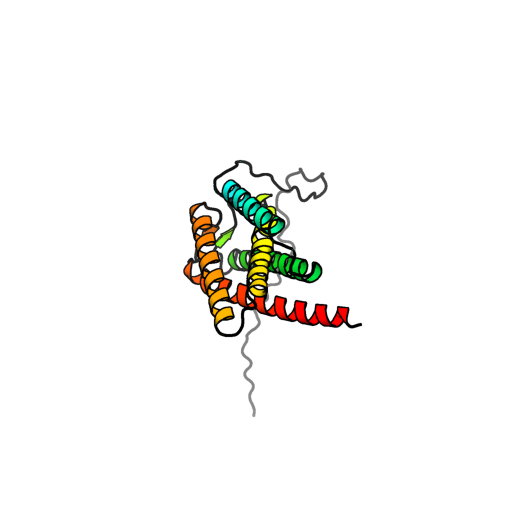3 1.00 89.06 86 ARG A O 1
ATOM 692 N N . ALA A 1 87 ? 9.273 1.877 0.063 1.00 89.56 87 ALA A N 1
ATOM 693 C CA . ALA A 1 87 ? 10.334 1.151 0.750 1.00 89.56 87 ALA A CA 1
ATOM 694 C C . ALA A 1 87 ? 10.550 -0.229 0.123 1.00 89.56 87 ALA A C 1
ATOM 696 O O . ALA A 1 87 ? 11.692 -0.615 -0.097 1.00 89.56 87 ALA A O 1
ATOM 697 N N . THR A 1 88 ? 9.466 -0.938 -0.196 1.00 87.44 88 THR A N 1
ATOM 698 C CA . THR A 1 88 ? 9.531 -2.249 -0.853 1.00 87.44 88 THR A CA 1
ATOM 699 C C . THR A 1 88 ? 10.163 -2.124 -2.234 1.00 87.44 88 THR A C 1
ATOM 701 O O . THR A 1 88 ? 11.145 -2.809 -2.502 1.00 87.44 88 THR A O 1
ATOM 704 N N . ASP A 1 89 ? 9.687 -1.188 -3.055 1.00 85.25 89 ASP A N 1
ATOM 705 C CA . ASP A 1 89 ? 10.201 -0.981 -4.410 1.00 85.25 89 ASP A CA 1
ATOM 706 C C . ASP A 1 89 ? 11.686 -0.579 -4.386 1.00 85.25 89 ASP A C 1
ATOM 708 O O . ASP A 1 89 ? 12.486 -1.155 -5.112 1.00 85.25 89 ASP A O 1
ATOM 712 N N . ASN A 1 90 ? 12.111 0.294 -3.464 1.00 83.56 90 ASN A N 1
ATOM 713 C CA . ASN A 1 90 ? 13.532 0.640 -3.302 1.00 83.56 90 ASN A CA 1
ATOM 714 C C . ASN A 1 90 ? 14.398 -0.534 -2.813 1.00 83.56 90 ASN A C 1
ATOM 716 O O . ASN A 1 90 ? 15.566 -0.620 -3.177 1.00 83.56 90 ASN A O 1
ATOM 720 N N . ILE A 1 91 ? 13.864 -1.426 -1.970 1.00 84.06 91 ILE A N 1
ATOM 721 C CA . ILE A 1 91 ? 14.593 -2.624 -1.524 1.00 84.06 91 ILE A CA 1
ATOM 722 C C . ILE A 1 91 ? 14.776 -3.598 -2.695 1.00 84.06 91 ILE A C 1
ATOM 724 O O . ILE A 1 91 ? 15.840 -4.204 -2.818 1.00 84.06 91 ILE A O 1
ATOM 728 N N . LEU A 1 92 ? 13.757 -3.743 -3.546 1.00 79.25 92 LEU A N 1
ATOM 729 C CA . LEU A 1 92 ? 13.762 -4.677 -4.675 1.00 79.25 92 LEU A CA 1
ATOM 730 C C . LEU A 1 92 ? 14.546 -4.156 -5.890 1.00 79.25 92 LEU A C 1
ATOM 732 O O . LEU A 1 92 ? 15.227 -4.951 -6.538 1.00 79.25 92 LEU A O 1
ATOM 736 N N . ALA A 1 93 ? 14.496 -2.846 -6.146 1.00 75.81 93 ALA A N 1
ATOM 737 C CA . ALA A 1 93 ? 15.179 -2.154 -7.244 1.00 75.81 93 ALA A CA 1
ATOM 738 C C . ALA A 1 93 ? 16.596 -1.660 -6.883 1.00 75.81 93 ALA A C 1
ATOM 740 O O . ALA A 1 93 ? 17.232 -0.939 -7.649 1.00 75.81 93 ALA A O 1
ATOM 741 N N . SER A 1 94 ? 17.103 -1.980 -5.685 1.00 67.75 94 SER A N 1
ATOM 742 C CA . SER A 1 94 ? 18.430 -1.525 -5.255 1.00 67.75 94 SER A CA 1
ATOM 743 C C . SER A 1 94 ? 19.537 -2.123 -6.152 1.00 67.75 94 SER A C 1
ATOM 745 O O . SER A 1 94 ? 19.604 -3.355 -6.251 1.00 67.75 94 SER A O 1
ATOM 747 N N . PRO A 1 95 ? 20.470 -1.305 -6.702 1.00 60.22 95 PRO A N 1
ATOM 748 C CA . PRO A 1 95 ? 21.493 -1.723 -7.679 1.00 60.22 95 PRO A CA 1
ATOM 749 C C . PRO A 1 95 ? 22.491 -2.806 -7.228 1.00 60.22 95 PRO A C 1
ATOM 751 O O . PRO A 1 95 ? 23.327 -3.242 -8.012 1.00 60.22 95 PRO A O 1
ATOM 754 N N . ALA A 1 96 ? 22.458 -3.228 -5.964 1.00 49.56 96 ALA A N 1
ATOM 755 C CA . ALA A 1 96 ? 23.157 -4.411 -5.470 1.00 49.56 96 ALA A CA 1
ATOM 756 C C . ALA A 1 96 ? 22.589 -4.824 -4.098 1.00 49.56 96 ALA A C 1
ATOM 758 O O . ALA A 1 96 ? 22.209 -3.948 -3.312 1.00 49.56 96 ALA A O 1
ATOM 759 N N . PRO A 1 97 ? 22.565 -6.126 -3.751 1.00 54.88 97 PRO A N 1
ATOM 760 C CA . PRO A 1 97 ? 22.927 -7.286 -4.572 1.00 54.88 97 PRO A CA 1
ATOM 761 C C . PRO A 1 97 ? 21.735 -7.910 -5.322 1.00 54.88 97 PRO A C 1
ATOM 763 O O . PRO A 1 97 ? 21.900 -8.968 -5.919 1.00 54.88 97 PRO A O 1
ATOM 766 N N . TYR A 1 98 ? 20.539 -7.321 -5.232 1.00 60.19 98 TYR A N 1
ATOM 767 C CA . TYR A 1 98 ? 19.314 -8.019 -5.609 1.00 60.19 98 TYR A CA 1
ATOM 768 C C . TYR A 1 98 ? 18.768 -7.622 -6.986 1.00 60.19 98 TYR A C 1
ATOM 770 O O . TYR A 1 98 ? 18.397 -8.556 -7.683 1.00 60.19 98 TYR A O 1
ATOM 778 N N . ASP A 1 99 ? 18.773 -6.341 -7.399 1.00 70.12 99 ASP A N 1
ATOM 779 C CA . ASP A 1 99 ? 18.304 -5.861 -8.727 1.00 70.12 99 ASP A CA 1
ATOM 780 C C . ASP A 1 99 ? 17.197 -6.745 -9.343 1.00 70.12 99 ASP A C 1
ATOM 782 O O . ASP A 1 99 ? 17.326 -7.343 -10.415 1.00 70.12 99 ASP A O 1
ATOM 786 N N . LEU A 1 100 ? 16.145 -6.986 -8.552 1.00 67.06 100 LEU A N 1
ATOM 787 C CA . LEU A 1 100 ? 15.167 -8.030 -8.870 1.00 67.06 100 LEU A CA 1
ATOM 788 C C . LEU A 1 100 ? 14.097 -7.494 -9.816 1.00 67.06 100 LEU A C 1
ATOM 790 O O . LEU A 1 100 ? 13.431 -8.280 -10.503 1.00 67.06 100 LEU A O 1
ATOM 794 N N . TYR A 1 101 ? 13.904 -6.176 -9.807 1.00 67.69 101 TYR A N 1
ATOM 795 C CA . TYR A 1 101 ? 12.721 -5.528 -10.328 1.00 67.69 101 TYR A CA 1
ATOM 796 C C . TYR A 1 101 ? 12.925 -4.014 -10.501 1.00 67.69 101 TYR A C 1
ATOM 798 O O . TYR A 1 101 ? 13.365 -3.358 -9.563 1.00 67.69 101 TYR A O 1
ATOM 806 N N . ASP A 1 102 ? 12.516 -3.469 -11.649 1.00 71.19 102 ASP A N 1
ATOM 807 C CA . ASP A 1 102 ? 12.462 -2.028 -11.915 1.00 71.19 102 ASP A CA 1
ATOM 808 C C . ASP A 1 102 ? 11.021 -1.514 -11.905 1.00 71.19 102 ASP A C 1
ATOM 810 O O . ASP A 1 102 ? 10.133 -2.087 -12.546 1.00 71.19 102 ASP A O 1
ATOM 814 N N . THR A 1 103 ? 10.811 -0.382 -11.226 1.00 64.00 103 THR A N 1
ATOM 815 C CA . THR A 1 103 ? 9.537 0.350 -11.244 1.00 64.00 103 THR A CA 1
ATOM 816 C C . THR A 1 103 ? 9.593 1.473 -12.270 1.00 64.00 103 THR A C 1
ATOM 818 O O . THR A 1 103 ? 10.459 2.334 -12.154 1.00 64.00 103 THR A O 1
ATOM 821 N N . MET A 1 104 ? 8.641 1.477 -13.212 1.00 65.19 104 MET A N 1
ATOM 822 C CA . MET A 1 104 ? 8.519 2.432 -14.328 1.00 65.19 104 MET A CA 1
ATOM 823 C C . MET A 1 104 ? 9.643 2.377 -15.380 1.00 65.19 104 MET A C 1
ATOM 825 O O . MET A 1 104 ? 10.672 1.721 -15.232 1.00 65.19 104 MET A O 1
ATOM 829 N N . ASP A 1 105 ? 9.403 3.064 -16.500 1.00 56.06 105 ASP A N 1
ATOM 830 C CA . ASP A 1 105 ? 10.221 3.010 -17.714 1.00 56.06 105 ASP A CA 1
ATOM 831 C C . ASP A 1 105 ? 11.494 3.880 -17.692 1.00 56.06 105 ASP A C 1
ATOM 833 O O . ASP A 1 105 ? 12.385 3.664 -18.519 1.00 56.06 105 ASP A O 1
ATOM 837 N N . THR A 1 106 ? 11.626 4.834 -16.761 1.00 55.69 106 THR A N 1
ATOM 838 C CA . THR A 1 106 ? 12.698 5.848 -16.792 1.00 55.69 106 THR A CA 1
ATOM 839 C C . THR A 1 106 ? 13.553 5.838 -15.522 1.00 55.69 106 THR A C 1
ATOM 841 O O . THR A 1 106 ? 13.037 5.815 -14.413 1.00 55.69 106 THR A O 1
ATOM 844 N N . HIS A 1 107 ? 14.880 5.973 -15.659 1.00 56.62 107 HIS A N 1
ATOM 845 C CA . HIS A 1 107 ? 15.812 6.100 -14.520 1.00 56.62 107 HIS A CA 1
ATOM 846 C C . HIS A 1 107 ? 15.668 7.414 -13.719 1.00 56.62 107 HIS A C 1
ATOM 848 O O . HIS A 1 107 ? 16.359 7.615 -12.719 1.00 56.62 107 HIS A O 1
ATOM 854 N N . SER A 1 108 ? 14.818 8.340 -14.167 1.00 60.09 108 SER A N 1
ATOM 855 C CA . SER A 1 108 ? 14.515 9.601 -13.489 1.00 60.09 108 SER A CA 1
ATOM 856 C C . SER A 1 108 ? 13.107 9.570 -12.914 1.00 60.09 108 SER A C 1
ATOM 858 O O . SER A 1 108 ? 12.185 9.183 -13.620 1.00 60.09 108 SER A O 1
ATOM 860 N N . TYR A 1 109 ? 12.950 10.067 -11.686 1.00 61.19 109 TYR A N 1
ATOM 861 C CA . TYR A 1 109 ? 11.657 10.177 -11.009 1.00 61.19 109 TYR A CA 1
ATOM 862 C C . TYR A 1 109 ? 10.664 11.009 -11.841 1.00 61.19 109 TYR A C 1
ATOM 864 O O . TYR A 1 109 ? 10.855 12.219 -12.013 1.00 61.19 109 TYR A O 1
ATOM 872 N N . ASP A 1 110 ? 9.621 10.360 -12.349 1.00 74.88 110 ASP A N 1
ATOM 873 C CA . ASP A 1 110 ? 8.576 10.956 -13.179 1.00 74.88 110 ASP A CA 1
ATOM 874 C C . ASP A 1 110 ? 7.355 11.351 -12.313 1.00 74.88 110 ASP A C 1
ATOM 876 O O . ASP A 1 110 ? 7.171 10.914 -11.171 1.00 74.88 110 ASP A O 1
ATOM 880 N N . LEU A 1 111 ? 6.479 12.205 -12.842 1.00 80.19 111 LEU A N 1
ATOM 881 C CA . LEU A 1 111 ? 5.162 12.498 -12.280 1.00 80.19 111 LEU A CA 1
ATOM 882 C C . LEU A 1 111 ? 4.362 11.223 -11.985 1.00 80.19 111 LEU A C 1
ATOM 884 O O . LEU A 1 111 ? 3.658 11.172 -10.973 1.00 80.19 111 LEU A O 1
ATOM 888 N N . PHE A 1 112 ? 4.457 10.202 -12.833 1.00 83.69 112 PHE A N 1
ATOM 889 C CA . PHE A 1 112 ? 3.692 8.967 -12.661 1.00 83.69 112 PHE A CA 1
ATOM 890 C C . PHE A 1 112 ? 4.190 8.103 -11.500 1.00 83.69 112 PHE A C 1
ATOM 892 O O . PHE A 1 112 ? 3.355 7.524 -10.800 1.00 83.69 112 PHE A O 1
ATOM 899 N N . ASP A 1 113 ? 5.487 8.150 -11.177 1.00 78.69 113 ASP A N 1
ATOM 900 C CA . ASP A 1 113 ? 6.018 7.600 -9.925 1.00 78.69 113 ASP A CA 1
ATOM 901 C C . ASP A 1 113 ? 5.377 8.297 -8.726 1.00 78.69 113 ASP A C 1
ATOM 903 O O . ASP A 1 113 ? 4.827 7.667 -7.816 1.00 78.69 113 ASP A O 1
ATOM 907 N N . LEU A 1 114 ? 5.390 9.635 -8.735 1.00 84.94 114 LEU A N 1
ATOM 908 C CA . LEU A 1 114 ? 4.799 10.420 -7.658 1.00 84.94 114 LEU A CA 1
ATOM 909 C C . LEU A 1 114 ? 3.311 10.091 -7.490 1.00 84.94 114 LEU A C 1
ATOM 911 O O . LEU A 1 114 ? 2.860 9.905 -6.355 1.00 84.94 114 LEU A O 1
ATOM 915 N N . LEU A 1 115 ? 2.560 10.009 -8.590 1.00 88.88 115 LEU A N 1
ATOM 916 C CA . LEU A 1 115 ? 1.137 9.673 -8.583 1.00 88.88 115 LEU A CA 1
ATOM 917 C C . LEU A 1 115 ? 0.893 8.272 -8.031 1.00 88.88 115 LEU A C 1
ATOM 919 O O . LEU A 1 115 ? 0.087 8.142 -7.108 1.00 88.88 115 LEU A O 1
ATOM 923 N N . LEU A 1 116 ? 1.615 7.261 -8.521 1.00 89.69 116 LEU A N 1
ATOM 924 C CA . LEU A 1 116 ? 1.497 5.872 -8.080 1.00 89.69 116 LEU A CA 1
ATOM 925 C C . LEU A 1 116 ? 1.631 5.763 -6.554 1.00 89.69 116 LEU A C 1
ATOM 927 O O . LEU A 1 116 ? 0.766 5.198 -5.877 1.00 89.69 116 LEU A O 1
ATOM 931 N N . TYR A 1 117 ? 2.664 6.384 -5.987 1.00 90.31 117 TYR A N 1
ATOM 932 C CA . TYR A 1 117 ? 2.902 6.339 -4.546 1.00 90.31 117 TYR A CA 1
ATOM 933 C C . TYR A 1 117 ? 2.006 7.264 -3.716 1.00 90.31 117 TYR A C 1
ATOM 935 O O . TYR A 1 117 ? 1.892 7.067 -2.504 1.00 90.31 117 TYR A O 1
ATOM 943 N N . SER A 1 118 ? 1.398 8.286 -4.319 1.00 92.38 118 SER A N 1
ATOM 944 C CA . SER A 1 118 ? 0.571 9.268 -3.598 1.00 92.38 118 SER A CA 1
ATOM 945 C C . SER A 1 118 ? -0.921 8.947 -3.645 1.00 92.38 118 SER A C 1
ATOM 947 O O . SER A 1 118 ? -1.669 9.427 -2.793 1.00 92.38 118 SER A O 1
ATOM 949 N N . LEU A 1 119 ? -1.364 8.139 -4.613 1.00 94.38 119 LEU A N 1
ATOM 950 C CA . LEU A 1 119 ? -2.773 7.819 -4.827 1.00 94.38 119 LEU A CA 1
ATOM 951 C C . LEU A 1 119 ? -3.038 6.304 -4.731 1.00 94.38 119 LEU A C 1
ATOM 953 O O . LEU A 1 119 ? -3.609 5.907 -3.711 1.00 94.38 119 LEU A O 1
ATOM 957 N N . PRO A 1 120 ? -2.628 5.438 -5.685 1.00 94.75 120 PRO A N 1
ATOM 958 C CA . PRO A 1 120 ? -2.902 4.006 -5.609 1.00 94.75 120 PRO A CA 1
ATOM 959 C C . PRO A 1 120 ? -2.498 3.330 -4.301 1.00 94.75 120 PRO A C 1
ATOM 961 O O . PRO A 1 120 ? -3.361 2.759 -3.633 1.00 94.75 120 PRO A O 1
ATOM 964 N N . TYR A 1 121 ? -1.228 3.435 -3.899 1.00 94.19 121 TYR A N 1
ATOM 965 C CA . TYR A 1 121 ? -0.723 2.776 -2.689 1.00 94.19 121 TYR A CA 1
ATOM 966 C C . TYR A 1 121 ? -1.480 3.221 -1.414 1.00 94.19 121 TYR A C 1
ATOM 968 O O . TYR A 1 121 ? -2.010 2.369 -0.691 1.00 94.19 121 TYR A O 1
ATOM 976 N N . PRO A 1 122 ? -1.632 4.533 -1.133 1.00 96.38 122 PRO A N 1
ATOM 977 C CA . PRO A 1 122 ? -2.421 5.015 0.002 1.00 96.38 122 PRO A CA 1
ATOM 978 C C . PRO A 1 122 ? -3.883 4.573 -0.009 1.00 96.38 122 PRO A C 1
ATOM 980 O O . PRO A 1 122 ? -4.412 4.140 1.020 1.00 96.38 122 PRO A O 1
ATOM 983 N N . LEU A 1 123 ? -4.553 4.701 -1.158 1.00 96.44 123 LEU A N 1
ATOM 984 C CA . LEU A 1 123 ? -5.983 4.427 -1.277 1.00 96.44 123 LEU A CA 1
ATOM 985 C C . LEU A 1 123 ? -6.277 2.928 -1.205 1.00 96.44 123 LEU A C 1
ATOM 987 O O . LEU A 1 123 ? -7.285 2.547 -0.612 1.00 96.44 123 LEU A O 1
ATOM 991 N N . GLN A 1 124 ? -5.386 2.073 -1.711 1.00 96.62 124 GLN A N 1
ATOM 992 C CA . GLN A 1 124 ? -5.480 0.626 -1.527 1.00 96.62 124 GLN A CA 1
ATOM 993 C C . GLN A 1 124 ? -5.447 0.262 -0.037 1.00 96.62 124 GLN A C 1
ATOM 995 O O . GLN A 1 124 ? -6.329 -0.456 0.441 1.00 96.62 124 GLN A O 1
ATOM 1000 N N . GLY A 1 125 ? -4.486 0.813 0.711 1.00 96.50 125 GLY A N 1
ATOM 1001 C CA . GLY A 1 125 ? -4.397 0.624 2.159 1.00 96.50 125 GLY A CA 1
ATOM 1002 C C . GLY A 1 125 ? -5.655 1.089 2.892 1.00 96.50 125 GLY A C 1
ATOM 1003 O O . GLY A 1 125 ? -6.183 0.373 3.745 1.00 96.50 125 GLY A O 1
ATOM 1004 N N . TYR A 1 126 ? -6.187 2.259 2.520 1.00 96.88 126 TYR A N 1
ATOM 1005 C CA . TYR A 1 126 ? -7.445 2.768 3.067 1.00 96.88 126 TYR A CA 1
ATOM 1006 C C . TYR A 1 126 ? -8.630 1.838 2.774 1.00 96.88 126 TYR A C 1
ATOM 1008 O O . TYR A 1 126 ? -9.397 1.518 3.682 1.00 96.88 126 TYR A O 1
ATOM 1016 N N . LEU A 1 127 ? -8.796 1.391 1.526 1.00 97.00 127 LEU A N 1
ATOM 1017 C CA . LEU A 1 127 ? -9.900 0.508 1.147 1.00 97.00 127 LEU A CA 1
ATOM 1018 C C . LEU A 1 127 ? -9.813 -0.832 1.876 1.00 97.00 127 LEU A C 1
ATOM 1020 O O . LEU A 1 127 ? -10.828 -1.313 2.382 1.00 97.00 127 LEU A O 1
ATOM 1024 N N . TYR A 1 128 ? -8.610 -1.390 2.011 1.00 97.44 128 TYR A N 1
ATOM 1025 C CA . TYR A 1 128 ? -8.380 -2.593 2.800 1.00 97.44 128 TYR A CA 1
ATOM 1026 C C . TYR A 1 128 ? -8.936 -2.443 4.224 1.00 97.44 128 TYR A C 1
ATOM 1028 O O . TYR A 1 128 ? -9.795 -3.225 4.643 1.00 97.44 128 TYR A O 1
ATOM 1036 N N . VAL A 1 129 ? -8.508 -1.409 4.961 1.00 96.81 129 VAL A N 1
ATOM 1037 C CA . VAL A 1 129 ? -8.973 -1.203 6.344 1.00 96.81 129 VAL A CA 1
ATOM 1038 C C . VAL A 1 129 ? -10.452 -0.814 6.411 1.00 96.81 129 VAL A C 1
ATOM 1040 O O . VAL A 1 129 ? -11.136 -1.139 7.380 1.00 96.81 129 VAL A O 1
ATOM 1043 N N . TYR A 1 130 ? -10.975 -0.160 5.372 1.00 96.88 130 TYR A N 1
ATOM 1044 C CA . TYR A 1 130 ? -12.383 0.198 5.270 1.00 96.88 130 TYR A CA 1
ATOM 1045 C C . TYR A 1 130 ? -13.280 -1.040 5.259 1.00 96.88 130 TYR A C 1
ATOM 1047 O O . TYR A 1 130 ? -14.241 -1.115 6.027 1.00 96.88 130 TYR A O 1
ATOM 1055 N N . PHE A 1 131 ? -12.977 -2.019 4.403 1.00 96.38 131 PHE A N 1
ATOM 1056 C CA . PHE A 1 131 ? -13.746 -3.261 4.346 1.00 96.38 131 PHE A CA 1
ATOM 1057 C C . PHE A 1 131 ? -13.495 -4.138 5.572 1.00 96.38 131 PHE A C 1
ATOM 1059 O O . PHE A 1 131 ? -14.443 -4.729 6.097 1.00 96.38 131 PHE A O 1
ATOM 1066 N N . TYR A 1 132 ? -12.267 -4.122 6.092 1.00 95.06 132 TYR A N 1
ATOM 1067 C CA . TYR A 1 132 ? -11.921 -4.771 7.350 1.00 95.06 132 TYR A CA 1
ATOM 1068 C C . TYR A 1 132 ? -12.823 -4.307 8.513 1.00 95.06 132 TYR A C 1
ATOM 1070 O O . TYR A 1 132 ? -13.430 -5.133 9.202 1.00 95.06 132 TYR A O 1
ATOM 1078 N N . ASP A 1 133 ? -12.987 -2.989 8.687 1.00 94.62 133 ASP A N 1
ATOM 1079 C CA . ASP A 1 133 ? -13.866 -2.395 9.705 1.00 94.62 133 ASP A CA 1
ATOM 1080 C C . ASP A 1 133 ? -15.356 -2.588 9.384 1.00 94.62 133 ASP A C 1
ATOM 1082 O O . ASP A 1 133 ? -16.141 -2.991 10.248 1.00 94.62 133 ASP A O 1
ATOM 1086 N N . LYS A 1 134 ? -15.758 -2.358 8.125 1.00 94.69 134 LYS A N 1
ATOM 1087 C CA . LYS A 1 134 ? -17.156 -2.453 7.676 1.00 94.69 134 LYS A CA 1
ATOM 1088 C C . LYS A 1 134 ? -17.770 -3.813 7.989 1.00 94.69 134 LYS A C 1
ATOM 1090 O O . LYS A 1 134 ? -18.926 -3.856 8.412 1.00 94.69 134 LYS A O 1
ATOM 1095 N N . PHE A 1 135 ? -17.013 -4.889 7.791 1.00 92.81 135 PHE A N 1
ATOM 1096 C CA . PHE A 1 135 ? -17.470 -6.253 8.048 1.00 92.81 135 PHE A CA 1
ATOM 1097 C C . PHE A 1 135 ? -17.112 -6.766 9.450 1.00 92.81 135 PHE A C 1
ATOM 1099 O O . PHE A 1 135 ? -17.492 -7.883 9.794 1.00 92.81 135 PHE A O 1
ATOM 1106 N N . ARG A 1 136 ? -16.431 -5.957 10.279 1.00 88.44 136 ARG A N 1
ATOM 1107 C CA . ARG A 1 136 ? -16.027 -6.297 11.657 1.00 88.44 136 ARG A CA 1
ATOM 1108 C C . ARG A 1 136 ? -15.330 -7.659 11.742 1.00 88.44 136 ARG A C 1
ATOM 1110 O O . ARG A 1 136 ? -15.652 -8.481 12.602 1.00 88.44 136 ARG A O 1
ATOM 1117 N N . LEU A 1 137 ? -14.408 -7.904 10.819 1.00 90.12 137 LEU A N 1
ATOM 1118 C CA . LEU A 1 137 ? -13.811 -9.221 10.620 1.00 90.12 137 LEU A CA 1
ATOM 1119 C C . LEU A 1 137 ? -12.952 -9.622 11.821 1.00 90.12 137 LEU A C 1
ATOM 1121 O O . LEU A 1 137 ? -12.156 -8.832 12.322 1.00 90.12 137 LEU A O 1
ATOM 1125 N N . ARG A 1 138 ? -13.119 -10.861 12.295 1.00 88.25 138 ARG A N 1
ATOM 1126 C CA . ARG A 1 138 ? -12.388 -11.425 13.440 1.00 88.25 138 ARG A CA 1
ATOM 1127 C C . ARG A 1 138 ? -12.033 -12.886 13.184 1.00 88.25 138 ARG A C 1
ATOM 1129 O O . ARG A 1 138 ? -12.743 -13.581 12.456 1.00 88.25 138 ARG A O 1
ATOM 1136 N N . GLY A 1 139 ? -10.954 -13.355 13.811 1.00 91.06 139 GLY A N 1
ATOM 1137 C CA . GLY A 1 139 ? -10.518 -14.752 13.729 1.00 91.06 139 GLY A CA 1
ATOM 1138 C C . GLY A 1 139 ? -10.266 -15.196 12.285 1.00 91.06 139 GLY A C 1
ATOM 1139 O O . GLY A 1 139 ? -9.573 -14.513 11.535 1.00 91.06 139 GLY A O 1
ATOM 1140 N N . ALA A 1 140 ? -10.865 -16.317 11.873 1.00 91.94 140 ALA A N 1
ATOM 1141 C CA . ALA A 1 140 ? -10.680 -16.878 10.531 1.00 91.94 140 ALA A CA 1
ATOM 1142 C C . ALA A 1 140 ? -11.091 -15.917 9.398 1.00 91.94 140 ALA A C 1
ATOM 1144 O O . ALA A 1 140 ? -10.428 -15.864 8.365 1.00 91.94 140 ALA A O 1
ATOM 1145 N N . TYR A 1 141 ? -12.128 -15.098 9.598 1.00 93.31 141 TYR A N 1
ATOM 1146 C CA . TYR A 1 141 ? -12.581 -14.148 8.576 1.00 93.31 141 TYR A CA 1
ATOM 1147 C C . TYR A 1 141 ? -11.578 -13.019 8.314 1.00 93.31 141 TYR A C 1
ATOM 1149 O O . TYR A 1 141 ? -11.520 -12.495 7.204 1.00 93.31 141 TYR A O 1
ATOM 1157 N N . GLN A 1 142 ? -10.758 -12.665 9.307 1.00 94.06 142 GLN A N 1
ATOM 1158 C CA . GLN A 1 142 ? -9.645 -11.738 9.104 1.00 94.06 142 GLN A CA 1
ATOM 1159 C C . GLN A 1 142 ? -8.569 -12.361 8.210 1.00 94.06 142 GLN A C 1
ATOM 1161 O O . GLN A 1 142 ? -8.089 -11.694 7.298 1.00 94.06 142 GLN A O 1
ATOM 1166 N N . ALA A 1 143 ? -8.219 -13.631 8.433 1.00 95.19 143 ALA A N 1
ATOM 1167 C CA . ALA A 1 143 ? -7.243 -14.330 7.598 1.00 95.19 143 ALA A CA 1
ATOM 1168 C C . ALA A 1 143 ? -7.733 -14.457 6.146 1.00 95.19 143 ALA A C 1
ATOM 1170 O O . ALA A 1 143 ? -6.986 -14.159 5.219 1.00 95.19 143 ALA A O 1
ATOM 1171 N N . ILE A 1 144 ? -9.009 -14.808 5.947 1.00 96.25 144 ILE A N 1
ATOM 1172 C CA . ILE A 1 144 ? -9.627 -14.874 4.613 1.00 96.25 144 ILE A CA 1
ATOM 1173 C C . ILE A 1 144 ? -9.556 -13.513 3.911 1.00 96.25 144 ILE A C 1
ATOM 1175 O O . ILE A 1 144 ? -9.193 -13.445 2.742 1.00 96.25 144 ILE A O 1
ATOM 1179 N N . HIS A 1 145 ? -9.852 -12.421 4.618 1.00 96.50 145 HIS A N 1
ATOM 1180 C CA . HIS A 1 145 ? -9.758 -11.077 4.052 1.00 96.50 145 HIS A CA 1
ATOM 1181 C C . HIS A 1 145 ? -8.332 -10.715 3.642 1.00 96.50 145 HIS A C 1
ATOM 1183 O O . HIS A 1 145 ? -8.136 -10.218 2.539 1.00 96.50 145 HIS A O 1
ATOM 1189 N N . ILE A 1 146 ? -7.342 -10.996 4.493 1.00 97.44 146 ILE A N 1
ATOM 1190 C CA . ILE A 1 146 ? -5.925 -10.796 4.163 1.00 97.44 146 ILE A CA 1
ATOM 1191 C C . ILE A 1 146 ? -5.578 -11.549 2.873 1.00 97.44 146 ILE A C 1
ATOM 1193 O O . ILE A 1 146 ? -5.071 -10.937 1.942 1.00 97.44 146 ILE A O 1
ATOM 1197 N N . ILE A 1 147 ? -5.937 -12.833 2.777 1.00 97.50 147 ILE A N 1
ATOM 1198 C CA . ILE A 1 147 ? -5.653 -13.662 1.596 1.00 97.50 147 ILE A CA 1
ATOM 1199 C C . ILE A 1 147 ? -6.329 -13.103 0.339 1.00 97.50 147 ILE A C 1
ATOM 1201 O O . ILE A 1 147 ? -5.676 -12.993 -0.695 1.00 97.50 147 ILE A O 1
ATOM 1205 N N . ILE A 1 148 ? -7.611 -12.730 0.412 1.00 97.25 148 ILE A N 1
ATOM 1206 C CA . ILE A 1 148 ? -8.348 -12.169 -0.733 1.00 97.25 148 ILE A CA 1
ATOM 1207 C C . ILE A 1 148 ? -7.661 -10.904 -1.247 1.00 97.25 148 ILE A C 1
ATOM 1209 O O . ILE A 1 148 ? -7.457 -10.766 -2.451 1.00 97.25 148 ILE A O 1
ATOM 1213 N N . TRP A 1 149 ? -7.280 -9.998 -0.346 1.00 97.75 149 TRP A N 1
ATOM 1214 C CA . TRP A 1 149 ? -6.599 -8.765 -0.729 1.00 97.75 149 TRP A CA 1
ATOM 1215 C C . TRP A 1 149 ? -5.187 -9.022 -1.255 1.00 97.75 149 TRP A C 1
ATOM 1217 O O . TRP A 1 149 ? -4.802 -8.396 -2.235 1.00 97.75 149 TRP A O 1
ATOM 1227 N N . SER A 1 150 ? -4.449 -9.985 -0.696 1.00 97.19 150 SER A N 1
ATOM 1228 C CA . SER A 1 150 ? -3.149 -10.400 -1.236 1.00 97.19 150 SER A CA 1
ATOM 1229 C C . SER A 1 150 ? -3.263 -10.943 -2.657 1.00 97.19 150 SER A C 1
ATOM 1231 O O . SER A 1 150 ? -2.498 -10.537 -3.525 1.00 97.19 150 SER A O 1
ATOM 1233 N N . VAL A 1 151 ? -4.235 -11.821 -2.921 1.00 96.56 151 VAL A N 1
ATOM 1234 C CA . VAL A 1 151 ? -4.474 -12.362 -4.268 1.00 96.56 151 VAL A CA 1
ATOM 1235 C C . VAL A 1 151 ? -4.902 -11.256 -5.230 1.00 96.56 151 VAL A C 1
ATOM 1237 O O . VAL A 1 151 ? -4.394 -11.194 -6.346 1.00 96.56 151 VAL A O 1
ATOM 1240 N N . ALA A 1 152 ? -5.789 -10.353 -4.802 1.00 96.06 152 ALA A N 1
ATOM 1241 C CA . ALA A 1 152 ? -6.194 -9.212 -5.616 1.00 96.06 152 ALA A CA 1
ATOM 1242 C C . ALA A 1 152 ? -4.993 -8.324 -5.980 1.00 96.06 152 ALA A C 1
ATOM 1244 O O . ALA A 1 152 ? -4.856 -7.952 -7.143 1.00 96.06 152 ALA A O 1
ATOM 1245 N N . SER A 1 153 ? -4.098 -8.037 -5.029 1.00 95.62 153 SER A N 1
ATOM 1246 C CA . SER A 1 153 ? -2.883 -7.256 -5.289 1.00 95.62 153 SER A CA 1
ATOM 1247 C C . SER A 1 153 ? -1.952 -7.928 -6.294 1.00 95.62 153 SER A C 1
ATOM 1249 O O . SER A 1 153 ? -1.475 -7.249 -7.192 1.00 95.62 153 SER A O 1
ATOM 1251 N N . ILE A 1 154 ? -1.766 -9.250 -6.221 1.00 95.06 154 ILE A N 1
ATOM 1252 C CA . ILE A 1 154 ? -0.983 -9.989 -7.227 1.00 95.06 154 ILE A CA 1
ATOM 1253 C C . ILE A 1 154 ? -1.604 -9.873 -8.612 1.00 95.06 154 ILE A C 1
ATOM 1255 O O . ILE A 1 154 ? -0.890 -9.695 -9.590 1.00 95.06 154 ILE A O 1
ATOM 1259 N N . ILE A 1 155 ? -2.930 -9.997 -8.719 1.00 94.56 155 ILE A N 1
ATOM 1260 C CA . ILE A 1 155 ? -3.614 -9.864 -10.010 1.00 94.56 155 ILE A CA 1
ATOM 1261 C C . ILE A 1 155 ? -3.388 -8.455 -10.573 1.00 94.56 155 ILE A C 1
ATOM 1263 O O . ILE A 1 155 ? -3.093 -8.313 -11.756 1.00 94.56 155 ILE A O 1
ATOM 1267 N N . PHE A 1 156 ? -3.482 -7.422 -9.730 1.00 92.69 156 PHE A N 1
ATOM 1268 C CA . PHE A 1 156 ? -3.185 -6.044 -10.125 1.00 92.69 156 PHE A CA 1
ATOM 1269 C C . PHE A 1 156 ? -1.729 -5.857 -10.560 1.00 92.69 156 PHE A C 1
ATOM 1271 O O . PHE A 1 156 ? -1.486 -5.229 -11.588 1.00 92.69 156 PHE A O 1
ATOM 1278 N N . GLU A 1 157 ? -0.778 -6.423 -9.821 1.00 92.31 157 GLU A N 1
ATOM 1279 C CA . GLU A 1 157 ? 0.642 -6.393 -10.169 1.00 92.31 157 GLU A CA 1
ATOM 1280 C C . GLU A 1 157 ? 0.897 -7.099 -11.503 1.00 92.31 157 GLU A C 1
ATOM 1282 O O . GLU A 1 157 ? 1.543 -6.535 -12.376 1.00 92.31 157 GLU A O 1
ATOM 1287 N N . ALA A 1 158 ? 0.308 -8.277 -11.726 1.00 91.56 158 ALA A N 1
ATOM 1288 C CA . ALA A 1 158 ? 0.436 -9.022 -12.977 1.00 91.56 158 ALA A CA 1
ATOM 1289 C C . ALA A 1 158 ? -0.074 -8.231 -14.192 1.00 91.56 158 ALA A C 1
ATOM 1291 O O . ALA A 1 158 ? 0.540 -8.268 -15.259 1.00 91.56 158 ALA A O 1
ATOM 1292 N N . ILE A 1 159 ? -1.180 -7.496 -14.033 1.00 91.38 159 ILE A N 1
ATOM 1293 C CA . ILE A 1 159 ? -1.678 -6.576 -15.066 1.00 91.38 159 ILE A CA 1
ATOM 1294 C C . ILE A 1 159 ? -0.669 -5.445 -15.289 1.00 91.38 159 ILE A C 1
ATOM 1296 O O . ILE A 1 159 ? -0.375 -5.112 -16.434 1.00 91.38 159 ILE A O 1
ATOM 1300 N N . GLY A 1 160 ? -0.107 -4.887 -14.215 1.00 87.81 160 GLY A N 1
ATOM 1301 C CA . GLY A 1 160 ? 0.940 -3.873 -14.297 1.00 87.81 160 GLY A CA 1
ATOM 1302 C C . GLY A 1 160 ? 2.189 -4.365 -15.037 1.00 87.81 160 GLY A C 1
ATOM 1303 O O . GLY A 1 160 ? 2.704 -3.655 -15.895 1.00 87.81 160 GLY A O 1
ATOM 1304 N N . VAL A 1 161 ? 2.630 -5.600 -14.786 1.00 87.38 161 VAL A N 1
ATOM 1305 C CA . VAL A 1 161 ? 3.748 -6.231 -15.509 1.00 87.38 161 VAL A CA 1
ATOM 1306 C C . VAL A 1 161 ? 3.438 -6.350 -16.996 1.00 87.38 161 VAL A C 1
ATOM 1308 O O . VAL A 1 161 ? 4.263 -6.009 -17.839 1.00 87.38 161 VAL A O 1
ATOM 1311 N N . TRP A 1 162 ? 2.225 -6.787 -17.338 1.00 87.00 162 TRP A N 1
ATOM 1312 C CA . TRP A 1 162 ? 1.803 -6.895 -18.735 1.00 87.00 162 TRP A CA 1
ATOM 1313 C C . TRP A 1 162 ? 1.782 -5.539 -19.456 1.00 87.00 162 TRP A C 1
ATOM 1315 O O . TRP A 1 162 ? 2.082 -5.467 -20.645 1.00 87.00 162 TRP A O 1
ATOM 1325 N N . LEU A 1 163 ? 1.485 -4.462 -18.727 1.00 86.00 163 LEU A N 1
ATOM 1326 C CA . LEU A 1 163 ? 1.486 -3.085 -19.225 1.00 86.00 163 LEU A CA 1
ATOM 1327 C C . LEU A 1 163 ? 2.839 -2.375 -19.053 1.00 86.00 163 LEU A C 1
ATOM 1329 O O . LEU A 1 163 ? 2.906 -1.170 -19.255 1.00 86.00 163 LEU A O 1
ATOM 1333 N N . SER A 1 164 ? 3.905 -3.105 -18.697 1.00 84.38 164 SER A N 1
ATOM 1334 C CA . SER A 1 164 ? 5.274 -2.585 -18.511 1.00 84.38 164 SER A CA 1
ATOM 1335 C C . SER A 1 164 ? 5.439 -1.524 -17.412 1.00 84.38 164 SER A C 1
ATOM 1337 O O . SER A 1 164 ? 6.498 -0.923 -17.289 1.00 84.38 164 SER A O 1
ATOM 1339 N N . VAL A 1 165 ? 4.436 -1.376 -16.542 1.00 82.00 165 VAL A N 1
ATOM 1340 C CA . VAL A 1 165 ? 4.506 -0.605 -15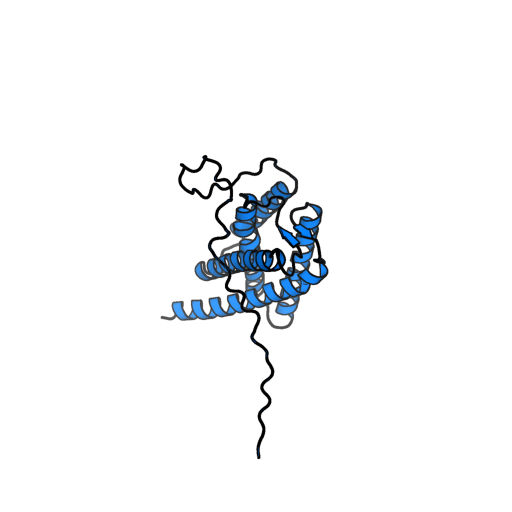.287 1.00 82.00 165 VAL A CA 1
ATOM 1341 C C . VAL A 1 165 ? 5.560 -1.235 -14.362 1.00 82.00 165 VAL A C 1
ATOM 1343 O O . VAL A 1 165 ? 6.326 -0.545 -13.691 1.00 82.00 165 VAL A O 1
ATOM 1346 N N . PHE A 1 166 ? 5.597 -2.569 -14.362 1.00 83.38 166 PHE A N 1
ATOM 1347 C CA . PHE A 1 166 ? 6.501 -3.388 -13.570 1.00 83.38 166 PHE A CA 1
ATOM 1348 C C . PHE A 1 166 ? 7.399 -4.226 -14.506 1.00 83.38 166 PHE A C 1
ATOM 1350 O O . PHE A 1 166 ? 6.886 -5.057 -15.254 1.00 83.38 166 PHE A O 1
ATOM 1357 N N . LYS A 1 167 ? 8.734 -4.067 -14.457 1.00 84.00 167 LYS A N 1
ATOM 1358 C CA . LYS A 1 167 ? 9.690 -4.911 -15.204 1.00 84.00 167 LYS A CA 1
ATOM 1359 C C . LYS A 1 167 ? 10.485 -5.842 -14.288 1.00 84.00 167 LYS A C 1
ATOM 1361 O O . LYS A 1 167 ? 11.330 -5.401 -13.517 1.00 84.00 167 LYS A O 1
ATOM 1366 N N . TYR A 1 168 ? 10.229 -7.148 -14.383 1.00 83.31 168 TYR A N 1
ATOM 1367 C CA . TYR A 1 168 ? 10.964 -8.164 -13.619 1.00 83.31 168 TYR A CA 1
ATOM 1368 C C . TYR A 1 168 ? 12.277 -8.561 -14.303 1.00 83.31 168 TYR A C 1
ATOM 1370 O O . TYR A 1 168 ? 12.264 -8.939 -15.474 1.00 83.31 168 TYR A O 1
ATOM 1378 N N . HIS A 1 169 ? 13.373 -8.586 -13.538 1.00 80.00 169 HIS A N 1
ATOM 1379 C CA . HIS A 1 169 ? 14.666 -9.141 -13.971 1.00 80.00 169 HIS A CA 1
ATOM 1380 C C . HIS A 1 169 ? 14.934 -10.506 -13.330 1.00 80.00 169 HIS A C 1
ATOM 1382 O O . HIS A 1 169 ? 15.210 -11.485 -14.020 1.00 80.00 169 HIS A O 1
ATOM 1388 N N . GLY A 1 170 ? 14.790 -10.585 -12.004 1.00 79.62 170 GLY A N 1
ATOM 1389 C CA . GLY A 1 170 ? 14.948 -11.808 -11.202 1.00 79.62 170 GLY A CA 1
ATOM 1390 C C . GLY A 1 170 ? 13.766 -12.093 -10.272 1.00 79.62 170 GLY A C 1
ATOM 1391 O O . GLY A 1 170 ? 13.772 -13.079 -9.531 1.00 79.62 170 GLY A O 1
ATOM 1392 N N . TRP A 1 171 ? 12.749 -11.229 -10.286 1.00 83.31 171 TRP A N 1
ATOM 1393 C CA . TRP A 1 171 ? 11.537 -11.389 -9.496 1.00 83.31 171 TRP A CA 1
ATOM 1394 C C . TRP A 1 171 ? 10.522 -12.300 -10.189 1.00 83.31 171 TRP A C 1
ATOM 1396 O O . TRP A 1 171 ? 10.291 -12.222 -11.395 1.00 83.31 171 TRP A O 1
ATOM 1406 N N . HIS A 1 172 ? 9.866 -13.147 -9.402 1.00 86.06 172 HIS A N 1
ATOM 1407 C CA . HIS A 1 172 ? 8.721 -13.922 -9.855 1.00 86.06 172 HIS A CA 1
ATOM 1408 C C . HIS A 1 172 ? 7.470 -13.441 -9.135 1.00 86.06 172 HIS A C 1
ATOM 1410 O O . HIS A 1 172 ? 7.482 -13.242 -7.924 1.00 86.06 172 HIS A O 1
ATOM 1416 N N . LEU A 1 173 ? 6.358 -13.364 -9.863 1.00 86.75 173 LEU A N 1
ATOM 1417 C CA . LEU A 1 173 ? 5.057 -12.945 -9.334 1.00 86.75 173 LEU A CA 1
ATOM 1418 C C . LEU A 1 173 ? 4.619 -13.739 -8.080 1.00 86.75 173 LEU A C 1
ATOM 1420 O O . LEU A 1 173 ? 3.915 -13.228 -7.213 1.00 86.75 173 LEU A O 1
ATOM 1424 N N . SER A 1 174 ? 5.052 -14.998 -7.944 1.00 87.75 174 SER A N 1
ATOM 1425 C CA . SER A 1 174 ? 4.791 -15.820 -6.755 1.00 87.75 174 SER A CA 1
ATOM 1426 C C . SER A 1 174 ? 5.460 -15.285 -5.482 1.00 87.75 174 SER A C 1
ATOM 1428 O O . SER A 1 174 ? 4.929 -15.491 -4.390 1.00 87.75 174 SER A O 1
ATOM 1430 N N . TYR A 1 175 ? 6.585 -14.575 -5.601 1.00 89.94 175 TYR A N 1
ATOM 1431 C CA . TYR A 1 175 ? 7.280 -13.935 -4.482 1.00 89.94 175 TYR A CA 1
ATOM 1432 C C . TYR A 1 175 ? 6.519 -12.721 -3.947 1.00 89.94 175 TYR A C 1
ATOM 1434 O O . TYR A 1 175 ? 6.639 -12.397 -2.766 1.00 89.94 175 TYR A O 1
ATOM 1442 N N . SER A 1 176 ? 5.655 -12.106 -4.756 1.00 91.31 176 SER A N 1
ATOM 1443 C CA . SER A 1 176 ? 4.801 -11.001 -4.314 1.00 91.31 176 SER A CA 1
ATOM 1444 C C . SER A 1 176 ? 3.724 -11.440 -3.319 1.00 91.31 176 SER A C 1
ATOM 1446 O O . SER A 1 176 ? 3.291 -10.650 -2.482 1.00 91.31 176 SER A O 1
ATOM 1448 N N . PHE A 1 177 ? 3.308 -12.713 -3.327 1.00 93.19 177 PHE A N 1
ATOM 1449 C CA . PHE A 1 177 ? 2.292 -13.209 -2.390 1.00 93.19 177 PHE A CA 1
ATOM 1450 C C . PHE A 1 177 ? 2.670 -13.067 -0.912 1.00 93.19 177 PHE A C 1
ATOM 1452 O O . PHE A 1 177 ? 1.895 -12.449 -0.174 1.00 93.19 177 PHE A O 1
ATOM 1459 N N . PRO A 1 178 ? 3.823 -13.581 -0.439 1.00 94.31 178 PRO A N 1
ATOM 1460 C CA . PRO A 1 178 ? 4.233 -13.377 0.947 1.00 94.31 178 PRO A CA 1
ATOM 1461 C C . PRO A 1 178 ? 4.451 -11.896 1.290 1.00 94.31 178 PRO A C 1
ATOM 1463 O O . PRO A 1 178 ? 4.150 -11.498 2.416 1.00 94.31 178 PRO A O 1
ATOM 1466 N N . VAL A 1 179 ? 4.894 -11.069 0.334 1.00 93.56 179 VAL A N 1
ATOM 1467 C CA . VAL A 1 179 ? 5.041 -9.616 0.530 1.00 93.56 179 VAL A CA 1
ATOM 1468 C C . VAL A 1 179 ? 3.681 -8.972 0.793 1.00 93.56 179 VAL A C 1
ATOM 1470 O O . VAL A 1 179 ? 3.504 -8.298 1.808 1.00 93.56 179 VAL A O 1
ATOM 1473 N N . TYR A 1 180 ? 2.675 -9.236 -0.044 1.00 95.75 180 TYR A N 1
ATOM 1474 C CA . TYR A 1 180 ? 1.334 -8.696 0.174 1.00 95.75 180 TYR A CA 1
ATOM 1475 C C . TYR A 1 180 ? 0.655 -9.266 1.420 1.00 95.75 180 TYR A C 1
ATOM 1477 O O . TYR A 1 180 ? -0.055 -8.533 2.108 1.00 95.75 180 TYR A O 1
ATOM 1485 N N . LEU A 1 181 ? 0.863 -10.546 1.749 1.00 96.56 181 LEU A N 1
ATOM 1486 C CA . LEU A 1 181 ? 0.391 -11.120 3.016 1.00 96.56 181 LEU A CA 1
ATOM 1487 C C . LEU A 1 181 ? 0.948 -10.338 4.210 1.00 96.56 181 LEU A C 1
ATOM 1489 O O . LEU A 1 181 ? 0.189 -9.942 5.097 1.00 96.56 181 LEU A O 1
ATOM 1493 N N . LEU A 1 182 ? 2.260 -10.084 4.224 1.00 96.31 182 LEU A N 1
ATOM 1494 C CA . LEU A 1 182 ? 2.907 -9.308 5.277 1.00 96.31 182 LEU A CA 1
ATOM 1495 C C . LEU A 1 182 ? 2.361 -7.874 5.325 1.00 96.31 182 LEU A C 1
ATOM 1497 O O . LEU A 1 182 ? 1.983 -7.402 6.398 1.00 96.31 182 LEU A O 1
ATOM 1501 N N . THR A 1 183 ? 2.236 -7.214 4.175 1.00 96.12 183 THR A N 1
ATOM 1502 C CA . THR A 1 183 ? 1.674 -5.862 4.048 1.00 96.12 183 THR A CA 1
ATOM 1503 C C . THR A 1 183 ? 0.276 -5.752 4.655 1.00 96.12 183 THR A C 1
ATOM 1505 O O . THR A 1 183 ? 0.007 -4.833 5.436 1.00 96.12 183 THR A O 1
ATOM 1508 N N . PHE A 1 184 ? -0.624 -6.692 4.361 1.00 97.31 184 PHE A N 1
ATOM 1509 C CA . PHE A 1 184 ? -1.985 -6.658 4.899 1.00 97.31 184 PHE A CA 1
ATOM 1510 C C . PHE A 1 184 ? -2.058 -7.064 6.377 1.00 97.31 184 PHE A C 1
ATOM 1512 O O . PHE A 1 184 ? -2.852 -6.490 7.129 1.00 97.31 184 PHE A O 1
ATOM 1519 N N . CYS A 1 185 ? -1.175 -7.953 6.842 1.00 96.94 185 CYS A N 1
ATOM 1520 C CA . CYS A 1 185 ? -0.988 -8.218 8.270 1.00 96.94 185 CYS A CA 1
ATOM 1521 C C . CYS A 1 185 ? -0.564 -6.953 9.035 1.00 96.94 185 CYS A C 1
ATOM 1523 O O . CYS A 1 185 ? -1.170 -6.622 10.059 1.00 96.94 185 CYS A O 1
ATOM 1525 N N . LEU A 1 186 ? 0.431 -6.218 8.524 1.00 97.31 186 LEU A N 1
ATOM 1526 C CA . LEU A 1 186 ? 0.903 -4.961 9.113 1.00 97.31 186 LEU A CA 1
ATOM 1527 C C . LEU A 1 186 ? -0.193 -3.891 9.114 1.00 97.31 186 LEU A C 1
ATOM 1529 O O . LEU A 1 186 ? -0.402 -3.234 10.132 1.00 97.31 186 LEU A O 1
ATOM 1533 N N . ASN A 1 187 ? -0.948 -3.766 8.020 1.00 97.06 187 ASN A N 1
ATOM 1534 C CA . ASN A 1 187 ? -2.095 -2.861 7.940 1.00 97.06 187 ASN A CA 1
ATOM 1535 C C . ASN A 1 187 ? -3.167 -3.184 8.985 1.00 97.06 187 ASN A C 1
ATOM 1537 O O . ASN A 1 187 ? -3.634 -2.288 9.688 1.00 97.06 187 ASN A O 1
ATOM 1541 N N . SER A 1 188 ? -3.541 -4.460 9.128 1.00 96.31 188 SER A N 1
ATOM 1542 C CA . SER A 1 188 ? -4.472 -4.882 10.176 1.00 96.31 188 SER A CA 1
ATOM 1543 C C . SER A 1 188 ? -3.936 -4.548 11.563 1.00 96.31 188 SER A C 1
ATOM 1545 O O . SER A 1 188 ? -4.679 -4.007 12.379 1.00 96.31 188 SER A O 1
ATOM 1547 N N . LEU A 1 189 ? -2.667 -4.839 11.853 1.00 96.25 189 LEU A N 1
ATOM 1548 C CA . LEU A 1 189 ? -2.062 -4.528 13.150 1.00 96.25 189 LEU A CA 1
ATOM 1549 C C . LEU A 1 189 ? -2.093 -3.020 13.440 1.00 96.25 189 LEU A C 1
ATOM 1551 O O . LEU A 1 189 ? -2.590 -2.604 14.489 1.00 96.25 189 LEU A O 1
ATOM 1555 N N . LEU A 1 190 ? -1.619 -2.207 12.494 1.00 96.94 190 LEU A N 1
ATOM 1556 C CA . LEU A 1 190 ? -1.585 -0.753 12.610 1.00 96.94 190 LEU A CA 1
ATOM 1557 C C . LEU A 1 190 ? -2.987 -0.176 12.823 1.00 96.94 190 LEU A C 1
ATOM 1559 O O . LEU A 1 190 ? -3.178 0.655 13.711 1.00 96.94 190 LEU A O 1
ATOM 1563 N N . PHE A 1 191 ? -3.980 -0.660 12.074 1.00 96.44 191 PHE A N 1
ATOM 1564 C CA . PHE A 1 191 ? -5.367 -0.229 12.213 1.00 96.44 191 PHE A CA 1
ATOM 1565 C C . PHE A 1 191 ? -5.915 -0.486 13.623 1.00 96.44 191 PHE A C 1
ATOM 1567 O O . PHE A 1 191 ? -6.488 0.419 14.232 1.00 96.44 191 PHE A O 1
ATOM 1574 N N . HIS A 1 192 ? -5.693 -1.678 14.191 1.00 94.25 192 HIS A N 1
ATOM 1575 C CA . HIS A 1 192 ? -6.136 -1.980 15.557 1.00 94.25 192 HIS A CA 1
ATOM 1576 C C . HIS A 1 192 ? -5.465 -1.087 16.601 1.00 94.25 192 HIS A C 1
ATOM 1578 O O . HIS A 1 192 ? -6.139 -0.587 17.505 1.00 94.25 192 HIS A O 1
ATOM 1584 N N . LEU A 1 193 ? -4.149 -0.880 16.486 1.00 95.25 193 LEU A N 1
ATOM 1585 C CA . LEU A 1 193 ? -3.394 -0.032 17.410 1.00 95.25 193 LEU A CA 1
ATOM 1586 C C . LEU A 1 193 ? -3.872 1.423 17.342 1.00 95.25 193 LEU A C 1
ATOM 1588 O O . LEU A 1 193 ? -4.152 2.032 18.378 1.00 95.25 193 LEU A O 1
ATOM 1592 N N . ALA A 1 194 ? -4.042 1.950 16.129 1.00 95.06 194 ALA A N 1
ATOM 1593 C CA . ALA A 1 194 ? -4.501 3.311 15.892 1.00 95.06 194 ALA A CA 1
ATOM 1594 C C . ALA A 1 194 ? -5.937 3.530 16.396 1.00 95.06 194 ALA A C 1
ATOM 1596 O O . ALA A 1 194 ? -6.210 4.519 17.078 1.00 95.06 194 ALA A O 1
ATOM 1597 N N . MET A 1 195 ? -6.849 2.588 16.138 1.00 92.94 195 MET A N 1
ATOM 1598 C CA . MET A 1 195 ? -8.233 2.663 16.618 1.00 92.94 195 MET A CA 1
ATOM 1599 C C . MET A 1 195 ? -8.326 2.572 18.144 1.00 92.94 195 MET A C 1
ATOM 1601 O O . MET A 1 195 ? -9.061 3.351 18.760 1.00 92.94 195 MET A O 1
ATOM 1605 N N . LYS A 1 196 ? -7.546 1.680 18.771 1.00 90.50 196 LYS A N 1
ATOM 1606 C CA . LYS A 1 196 ? -7.454 1.582 20.234 1.00 90.50 196 LYS A CA 1
ATOM 1607 C C . LYS A 1 196 ? -6.971 2.901 20.832 1.00 90.50 196 LYS A C 1
ATOM 1609 O O . LYS A 1 196 ? -7.623 3.426 21.731 1.00 90.50 196 LYS A O 1
ATOM 1614 N N . HIS A 1 197 ? -5.888 3.475 20.311 1.00 88.12 197 HIS A N 1
ATOM 1615 C CA . HIS A 1 197 ? -5.357 4.743 20.810 1.00 88.12 197 HIS A CA 1
ATOM 1616 C C . HIS A 1 197 ? -6.334 5.912 20.610 1.00 88.12 197 HIS A C 1
ATOM 1618 O O . HIS A 1 197 ? -6.596 6.662 21.546 1.00 88.12 197 HIS A O 1
ATOM 1624 N N . ASN A 1 198 ? -6.945 6.028 19.430 1.00 85.88 198 ASN A N 1
ATOM 1625 C CA . ASN A 1 198 ? -7.920 7.077 19.135 1.00 85.88 198 ASN A CA 1
ATOM 1626 C C . ASN A 1 198 ? -9.157 7.014 20.053 1.00 85.88 198 ASN A C 1
ATOM 1628 O O . ASN A 1 198 ? -9.689 8.053 20.436 1.00 85.88 198 ASN A O 1
ATOM 1632 N N . SER A 1 199 ? -9.608 5.815 20.446 1.00 77.19 199 SER A N 1
ATOM 1633 C CA . SER A 1 199 ? -10.699 5.677 21.424 1.00 77.19 199 SER A CA 1
ATOM 1634 C C . SER A 1 199 ? -10.324 6.199 22.817 1.00 77.19 199 SER A C 1
ATOM 1636 O O . SER A 1 199 ? -11.159 6.814 23.471 1.00 77.19 199 SER A O 1
ATOM 1638 N N . LEU A 1 200 ? -9.065 6.027 23.240 1.00 69.94 200 LEU A N 1
ATOM 1639 C CA . LEU A 1 200 ? -8.577 6.496 24.542 1.00 69.94 200 LEU A CA 1
ATOM 1640 C C . LEU A 1 200 ? -8.506 8.025 24.621 1.00 69.94 200 LEU A C 1
ATOM 1642 O O . LEU A 1 200 ? -8.801 8.590 25.669 1.00 69.94 200 LEU A O 1
ATOM 1646 N N . TRP A 1 201 ? -8.160 8.697 23.522 1.00 60.03 201 TRP A N 1
ATOM 1647 C CA . TRP A 1 201 ? -8.136 10.163 23.462 1.00 60.03 201 TRP A CA 1
ATOM 1648 C C . TRP A 1 201 ? -9.519 10.800 23.537 1.00 60.03 201 TRP A C 1
ATOM 1650 O O . TRP A 1 201 ? -9.639 11.902 24.047 1.00 60.03 201 TRP A O 1
ATOM 1660 N N . LYS A 1 202 ? -10.568 10.118 23.064 1.00 68.44 202 LYS A N 1
ATOM 1661 C CA . LYS A 1 202 ? -11.946 10.625 23.169 1.00 68.44 202 LYS A CA 1
ATOM 1662 C C . LYS A 1 202 ? -12.536 10.530 24.581 1.00 68.44 202 LYS A C 1
ATOM 1664 O O . LYS A 1 202 ? -13.617 11.060 24.804 1.00 68.44 202 LYS A O 1
ATOM 1669 N N . LEU A 1 203 ? -11.881 9.803 25.487 1.00 62.75 203 LEU A N 1
ATOM 1670 C CA . LEU A 1 203 ? -12.330 9.586 26.867 1.00 62.75 203 LEU A CA 1
ATOM 1671 C C . LEU A 1 203 ? -11.626 10.502 27.883 1.00 62.75 203 LEU A C 1
ATOM 1673 O O . LEU A 1 203 ? -11.986 10.469 29.058 1.00 62.75 203 LEU A O 1
ATOM 1677 N N . LYS A 1 204 ? -10.622 11.272 27.450 1.00 51.56 204 LYS A N 1
ATOM 1678 C CA . LYS A 1 204 ? -9.955 12.314 28.239 1.00 51.56 204 LYS A CA 1
ATOM 1679 C C . LYS A 1 204 ? -10.486 13.682 27.842 1.00 51.56 204 LYS A C 1
ATOM 1681 O O . LYS A 1 204 ? -10.561 14.531 28.752 1.00 51.56 204 LYS A O 1
#

Sequence (204 aa):
MAYVVVHPFMDDFHFIDFNSYESFPLDKKKGAAAAMILFLPIHFDANEGFITIVSIVLLLLFIALPKRIPMPVALLIMIFNSYLGRATDNILASPAPYDLYDTMDTHSYDLFDLLLYSLPYPLQGYLYVYFYDKFRLRGAYQAIHIIIWSVASIIFEAIGVWLSVFKYHGWHLSYSFPVYLLTFCLNSLLFHLAMKHNSLWKLK

pLDDT: mean 77.82, std 22.19, range [27.98, 97.75]

Radius of gyration: 23.33 Å; chains: 1; bounding box: 74×50×53 Å

Foldseek 3Di:
DDDDDDDPPDDPPPPPPPVPPPDDPPPPPPDDDPDPPADADPDDALLLVLLVVLLVVLVVVVVPDDDDDPPVLLVVQLVVQLVLVVVVQCVQCPPPDHNFKDADDDPRRHPSNVSCSNGNRSSLLNVLVVVCVVVVDDDPRLLVSLQVSLVVVLVVVVVSVVRVSMDGDNDDSVVSSVVSSVVSVVSVVSSVVVVVVVVVVVVD

Organism: NCBI:txid2770274